Protein 2PML (pdb70)

Sequence (340 aa):
GPLGSMKDILSNYSNLIYYLNKYVKEKDKYINDYRIIRTLNQGKFNKIILCEKDNKFYALKKYEKSLLEKKRDFTKSNNDKISIKSKYDDFKNELQIITDIKNEYCLTCEGIITNYDEVYIIYEYMENDSILKFDEYFFVLDKNYTCFIPIQVIKCIIKSVLNSFSYIHNEKNICHRDVKPSNILMDKNGRVKLSDFGESEYMVDKKIKGSRGTYEFMPPEFFSNESSYNGAKVDIWSLGICLYVMFYNVVPFSLKISLVELFNNIRTKNIEYPLDRNHFLYPLTNFLSNEDIDFLKLFLRKNPAERITSEDALKHEWLADTNIEDLREFSKELYKKRKKL

B-factor: mean 43.54, std 9.26, range [8.72, 84.57]

Radius of gyration: 20.56 Å; Cα contacts (8 Å, |Δi|>4): 599; chains: 1; bounding box: 55×60×51 Å

Secondary structure (DSSP, 8-state):
-----HHHHHTT-TTEEE--EEESSS-EEETTEEEEEEEE--SS--EEEEEETTEEEEEEEEEHHHHSS-EEE---SSSS--EEEHHHHHHHHHHHHTT---TTB---SEEEESSSEEEEEEE--TT-BSSEESSSEESS-SSS--PPPHHHHHHHHHHHHHHHIIIIIIS-EE-----GGGEEE-TTS-EEE---TT-EE-BTTEE-SS-S-GGG--GGGGSS---EEHHHHHHHHHHHHHHHHHHSS-SS--SS-SHHHHHHHTS-PPP---SSSSSTTTT-----HHHHHHHHHH--SSGGGSPPHHHHHTSGGGTT--HHHHHHHHHHHHHHTT--

Foldseek 3Di:
DQDDAPCVLCVPQPFAAEWDWDDDPPFTDTPQWTFDDWDDDDPFWTWTWTDHPHFIKIKIKGFAVGFQPAWDWDDCVPVPTDIGTLVSLVSQVSSVLSPDDDLAAFHFPHWYDPSGIIITITGDQLLQFCWDDDQFTARADPQDHDFDDLLQVLLQLLSVLVVLCCCVPVNQKQQQADARNQWGHHLQQRTHGDDSSFMDRADVQKDQADTYDLLQAALVNVDPPRIDRRQLRNLSSVLQNLVCSQARGGWQAHVDDVVSSNVDRNDHDTDDDFRYDVPCVVNCHGDDPVSVVLSVLSRDSDSVSRDGSVCSSVPPSSPPRDSVSSSVVSNVSSVVPVVD

Nearest PDB structures (foldseek):
  2pml-assembly1_X  TM=1.003E+00  e=1.044E-67  Plasmodium falciparum
  1ym7-assembly4_D  TM=8.020E-01  e=2.651E-13  Bos taurus
  3dls-assembly8_D  TM=7.577E-01  e=2.335E-14  Homo sapiens
  3krw-assembly1_A  TM=7.885E-01  e=2.651E-13  Homo sapiens
  5uvc-assembly1_A  TM=7.349E-01  e=9.285E-14  Homo sapiens

Structure (mmCIF, N/CA/C/O backbone):
data_2PML
#
_entry.id   2PML
#
_cell.length_a   72.554
_cell.length_b   81.795
_cell.length_c   138.273
_cell.angle_alpha   90.00
_cell.angle_beta   90.00
_cell.angle_gamma   90.00
#
_symmetry.space_group_name_H-M   'C 2 2 21'
#
loop_
_entity.id
_entity.type
_entity.pdbx_description
1 polymer 'Ser/Thr protein kinase'
2 non-polymer 'MANGANESE (II) ION'
3 non-polymer 'PHOSPHOAMINOPHOSPHONIC ACID-ADENYLATE ESTER'
4 water water
#
loop_
_atom_site.group_PDB
_atom_site.id
_atom_site.type_symbol
_atom_site.label_atom_id
_atom_site.label_alt_id
_atom_site.label_comp_id
_atom_site.label_asym_id
_atom_site.label_entity_id
_atom_site.label_seq_id
_atom_site.pdbx_PDB_ins_code
_atom_site.Cartn_x
_atom_site.Cartn_y
_atom_site.Cartn_z
_atom_site.occupancy
_atom_site.B_iso_or_equiv
_atom_site.auth_seq_id
_atom_site.auth_comp_id
_atom_site.auth_asym_id
_atom_site.auth_atom_id
_atom_site.pdbx_PDB_model_num
ATOM 1 N N . GLY A 1 1 ? 7.571 23.657 -6.486 1.00 66.96 -4 GLY X N 1
ATOM 2 C CA . GLY A 1 1 ? 7.807 24.008 -7.920 1.00 67.04 -4 GLY X CA 1
ATOM 3 C C . GLY A 1 1 ? 8.291 22.802 -8.702 1.00 66.93 -4 GLY X C 1
ATOM 4 O O . GLY A 1 1 ? 7.506 22.181 -9.432 1.00 67.27 -4 GLY X O 1
ATOM 5 N N . PRO A 1 2 ? 9.597 22.480 -8.583 1.00 66.64 -3 PRO X N 1
ATOM 6 C CA . PRO A 1 2 ? 10.136 21.190 -9.023 1.00 66.10 -3 PRO X CA 1
ATOM 7 C C . PRO A 1 2 ? 10.038 20.118 -7.913 1.00 65.36 -3 PRO X C 1
ATOM 8 O O . PRO A 1 2 ? 10.928 20.013 -7.055 1.00 65.38 -3 PRO X O 1
ATOM 12 N N . LEU A 1 3 ? 8.959 19.335 -7.946 1.00 64.27 -2 LEU X N 1
ATOM 13 C CA . LEU A 1 3 ? 8.677 18.291 -6.940 1.00 62.90 -2 LEU X CA 1
ATOM 14 C C . LEU A 1 3 ? 9.704 17.151 -6.879 1.00 61.98 -2 LEU X C 1
ATOM 15 O O . LEU A 1 3 ? 10.524 16.997 -7.785 1.00 61.83 -2 LEU X O 1
ATOM 20 N N . GLY A 1 4 ? 9.644 16.356 -5.806 1.00 61.10 -1 GLY X N 1
ATOM 21 C CA . GLY A 1 4 ? 10.627 15.294 -5.535 1.00 59.73 -1 GLY X CA 1
ATOM 22 C C . GLY A 1 4 ? 10.364 13.977 -6.241 1.00 58.81 -1 GLY X C 1
ATOM 23 O O . GLY A 1 4 ? 9.879 13.959 -7.365 1.00 58.92 -1 GLY X O 1
ATOM 24 N N . SER A 1 5 ? 10.689 12.864 -5.590 1.00 57.93 0 SER X N 1
ATOM 25 C CA . SER A 1 5 ? 10.423 11.557 -6.183 1.00 57.40 0 SER X CA 1
ATOM 26 C C . SER A 1 5 ? 8.968 11.157 -5.968 1.00 56.77 0 SER X C 1
ATOM 27 O O . SER A 1 5 ? 8.243 11.791 -5.187 1.00 56.67 0 SER X O 1
ATOM 30 N N . MET A 1 6 ? 8.547 10.101 -6.661 1.00 56.19 1 MET X N 1
ATOM 31 C CA . MET A 1 6 ? 7.177 9.606 -6.553 1.00 55.59 1 MET X CA 1
ATOM 32 C C . MET A 1 6 ? 6.831 9.280 -5.102 1.00 55.46 1 MET X C 1
ATOM 33 O O . MET A 1 6 ? 5.797 9.727 -4.591 1.00 55.12 1 MET X O 1
ATOM 38 N N . LYS A 1 7 ? 7.712 8.515 -4.450 1.00 55.54 2 LYS X N 1
ATOM 39 C CA . LYS A 1 7 ? 7.602 8.203 -3.014 1.00 55.66 2 LYS X CA 1
ATOM 40 C C . LYS A 1 7 ? 7.313 9.453 -2.182 1.00 55.66 2 LYS X C 1
ATOM 41 O O . LYS A 1 7 ? 6.351 9.474 -1.399 1.00 55.51 2 LYS X O 1
ATOM 47 N N . ASP A 1 8 ? 8.135 10.485 -2.358 1.00 55.65 3 ASP X N 1
ATOM 48 C CA . ASP A 1 8 ? 7.934 11.739 -1.635 1.00 56.25 3 ASP X CA 1
ATOM 49 C C . ASP A 1 8 ? 6.513 12.260 -1.874 1.00 55.96 3 ASP X C 1
ATOM 50 O O . ASP A 1 8 ? 5.737 12.378 -0.923 1.00 55.94 3 ASP X O 1
ATOM 55 N N . ILE A 1 9 ? 6.169 12.519 -3.145 1.00 55.50 4 ILE X N 1
ATOM 56 C CA . ILE A 1 9 ? 4.825 12.995 -3.538 1.00 54.76 4 ILE X CA 1
ATOM 57 C C . ILE A 1 9 ? 3.688 12.212 -2.868 1.00 53.93 4 ILE X C 1
ATOM 58 O O . ILE A 1 9 ? 2.710 12.792 -2.382 1.00 53.77 4 ILE X O 1
ATOM 63 N N . LEU A 1 10 ? 3.826 10.893 -2.859 1.00 52.97 5 LEU X N 1
ATOM 64 C CA . LEU A 1 10 ? 2.774 10.026 -2.358 1.00 52.29 5 LEU X CA 1
ATOM 65 C C . LEU A 1 10 ? 2.851 9.767 -0.857 1.00 51.74 5 LEU X C 1
ATOM 66 O O . LEU A 1 10 ? 1.877 9.292 -0.273 1.00 51.48 5 LEU X O 1
ATOM 71 N N . SER A 1 11 ? 3.987 10.100 -0.236 1.00 51.14 6 SER X N 1
ATOM 72 C CA . SER A 1 11 ? 4.196 9.816 1.199 1.00 50.74 6 SER X CA 1
ATOM 73 C C . SER A 1 11 ? 3.019 10.165 2.116 1.00 49.71 6 SER X C 1
ATOM 74 O O . SER A 1 11 ? 2.753 9.429 3.076 1.00 50.21 6 SER X O 1
ATOM 77 N N . ASN A 1 12 ? 2.312 11.256 1.816 1.00 47.87 7 ASN X N 1
ATOM 78 C CA . ASN A 1 12 ? 1.088 11.585 2.555 1.00 46.41 7 ASN X CA 1
ATOM 79 C C . ASN A 1 12 ? -0.242 11.263 1.852 1.00 44.80 7 ASN X C 1
ATOM 80 O O . ASN A 1 12 ? -1.273 11.895 2.127 1.00 44.55 7 ASN X O 1
ATOM 85 N N . TYR A 1 13 ? -0.218 10.271 0.962 1.00 42.40 8 TYR X N 1
ATOM 86 C CA . TYR A 1 13 ? -1.461 9.713 0.444 1.00 40.54 8 TYR X CA 1
ATOM 87 C C . TYR A 1 13 ? -1.863 8.520 1.316 1.00 39.72 8 TYR X C 1
ATOM 88 O O . TYR A 1 13 ? -1.066 7.632 1.572 1.00 39.89 8 TYR X O 1
ATOM 97 N N . SER A 1 14 ? -3.098 8.501 1.774 1.00 38.49 9 SER X N 1
ATOM 98 C CA . SER A 1 14 ? -3.498 7.503 2.730 1.00 38.19 9 SER X CA 1
ATOM 99 C C . SER A 1 14 ? -4.197 6.268 2.106 1.00 37.77 9 SER X C 1
ATOM 100 O O . SER A 1 14 ? -4.819 5.463 2.812 1.00 37.80 9 SER X O 1
ATOM 103 N N . ASN A 1 15 ? -4.126 6.132 0.785 1.00 37.03 10 ASN X N 1
ATOM 104 C CA . ASN A 1 15 ? -4.567 4.898 0.155 1.00 35.87 10 ASN X CA 1
ATOM 105 C C . ASN A 1 15 ? -3.637 4.443 -0.960 1.00 35.09 10 ASN X C 1
ATOM 106 O O . ASN A 1 15 ? -4.068 4.155 -2.073 1.00 34.62 10 ASN X O 1
ATOM 111 N N . LEU A 1 16 ? -2.356 4.376 -0.624 1.00 34.46 11 LEU X N 1
ATOM 112 C CA . LEU A 1 16 ? -1.324 3.918 -1.526 1.00 34.06 11 LEU X CA 1
ATOM 113 C C . LEU A 1 16 ? -1.162 2.422 -1.328 1.00 33.85 11 LEU X C 1
ATOM 114 O O . LEU A 1 16 ? -0.806 1.970 -0.240 1.00 34.14 11 LEU X O 1
ATOM 119 N N . ILE A 1 17 ? -1.410 1.659 -2.384 1.00 33.17 12 ILE X N 1
ATOM 120 C CA . ILE A 1 17 ? -1.411 0.205 -2.300 1.00 32.40 12 ILE X CA 1
ATOM 121 C C . ILE A 1 17 ? -0.173 -0.397 -2.995 1.00 32.31 12 ILE X C 1
ATOM 122 O O . ILE A 1 17 ? 0.245 0.077 -4.059 1.00 32.01 12 ILE X O 1
ATOM 127 N N A TYR A 1 18 ? 0.394 -1.439 -2.392 0.60 31.94 13 TYR X N 1
ATOM 128 N N B TYR A 1 18 ? 0.415 -1.423 -2.383 0.40 32.19 13 TYR X N 1
ATOM 129 C CA A TYR A 1 18 ? 1.494 -2.183 -3.007 0.60 31.88 13 TYR X CA 1
ATOM 130 C CA B TYR A 1 18 ? 1.536 -2.143 -2.991 0.40 32.27 13 TYR X CA 1
ATOM 131 C C A TYR A 1 18 ? 1.004 -2.993 -4.206 0.60 31.78 13 TYR X C 1
ATOM 132 C C B TYR A 1 18 ? 1.044 -2.996 -4.178 0.40 32.03 13 TYR X C 1
ATOM 133 O O A TYR A 1 18 ? 0.015 -3.727 -4.114 0.60 31.45 13 TYR X O 1
ATOM 134 O O B TYR A 1 18 ? 0.085 -3.762 -4.046 0.40 31.81 13 TYR X O 1
ATOM 151 N N . LEU A 1 19 ? 1.707 -2.847 -5.328 1.00 31.80 14 LEU X N 1
ATOM 152 C CA . LEU A 1 19 ? 1.361 -3.562 -6.563 1.00 31.54 14 LEU X CA 1
ATOM 153 C C . LEU A 1 19 ? 1.468 -5.087 -6.452 1.00 31.53 14 LEU X C 1
ATOM 154 O O . LEU A 1 19 ? 2.475 -5.623 -5.999 1.00 31.43 14 LEU X O 1
ATOM 159 N N . ASN A 1 20 ? 0.405 -5.763 -6.877 1.00 31.60 15 ASN X N 1
ATOM 160 C CA . ASN A 1 20 ? 0.311 -7.210 -6.830 1.00 31.93 15 ASN X CA 1
ATOM 161 C C . ASN A 1 20 ? -0.465 -7.718 -8.050 1.00 32.31 15 ASN X C 1
ATOM 162 O O . ASN A 1 20 ? -1.697 -7.735 -8.073 1.00 32.25 15 ASN X O 1
ATOM 167 N N . LYS A 1 21 ? 0.277 -8.089 -9.083 1.00 32.84 16 LYS X N 1
ATOM 168 C CA . LYS A 1 21 ? -0.304 -8.661 -10.289 1.00 33.44 16 LYS X CA 1
ATOM 169 C C . LYS A 1 21 ? -0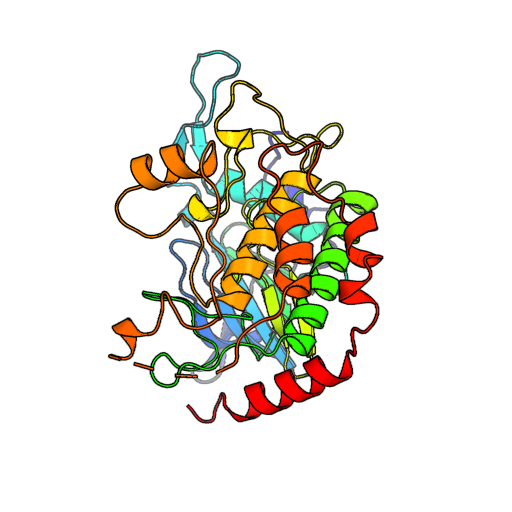.179 -10.175 -10.220 1.00 33.78 16 LYS X C 1
ATOM 170 O O . LYS A 1 21 ? 0.770 -10.695 -9.632 1.00 33.94 16 LYS X O 1
ATOM 176 N N . TYR A 1 22 ? -1.160 -10.870 -10.791 1.00 34.15 17 TYR X N 1
ATOM 177 C CA . TYR A 1 22 ? -1.237 -12.323 -10.734 1.00 34.57 17 TYR X CA 1
ATOM 178 C C . TYR A 1 22 ? -2.367 -12.840 -11.616 1.00 35.14 17 TYR X C 1
ATOM 179 O O . TYR A 1 22 ? -3.309 -12.103 -11.929 1.00 35.01 17 TYR X O 1
ATOM 188 N N . VAL A 1 23 ? -2.270 -14.113 -11.993 1.00 35.97 18 VAL X N 1
ATOM 189 C CA . VAL A 1 23 ? -3.327 -14.794 -12.736 1.00 37.05 18 VAL X CA 1
ATOM 190 C C . VAL A 1 23 ? -4.050 -15.833 -11.884 1.00 37.81 18 VAL X C 1
ATOM 191 O O . VAL A 1 23 ? -3.425 -16.557 -11.103 1.00 37.87 18 VAL X O 1
ATOM 195 N N . LYS A 1 24 ? -5.370 -15.889 -12.038 1.00 38.81 19 LYS X N 1
ATOM 196 C CA . LYS A 1 24 ? -6.185 -16.942 -11.441 1.00 39.89 19 LYS X CA 1
ATOM 197 C C . LYS A 1 24 ? -7.084 -17.540 -12.513 1.00 40.29 19 LYS X C 1
ATOM 198 O O . LYS A 1 24 ? -8.183 -17.036 -12.764 1.00 40.47 19 LYS X O 1
ATOM 204 N N . GLU A 1 25 ? -6.591 -18.603 -13.149 1.00 40.84 20 GLU X N 1
ATOM 205 C CA . GLU A 1 25 ? -7.290 -19.303 -14.232 1.00 41.45 20 GLU X CA 1
ATOM 206 C C . GLU A 1 25 ? -7.432 -18.437 -15.485 1.00 41.77 20 GLU X C 1
ATOM 207 O O . GLU A 1 25 ? -8.540 -18.178 -15.956 1.00 42.01 20 GLU X O 1
ATOM 213 N N . LYS A 1 26 ? -6.290 -17.993 -16.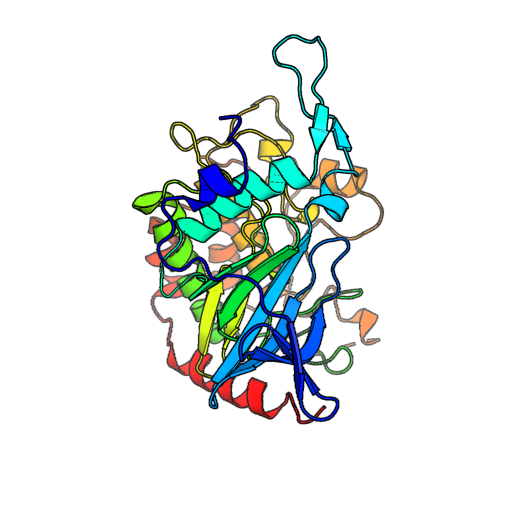006 1.00 42.12 21 LYS X N 1
ATOM 214 C CA . LYS A 1 26 ? -6.203 -17.123 -17.195 1.00 42.48 21 LYS X CA 1
ATOM 215 C C . LYS A 1 26 ? -7.154 -15.904 -17.266 1.00 42.59 21 LYS X C 1
ATOM 216 O O . LYS A 1 26 ? -7.627 -15.527 -18.345 1.00 42.96 21 LYS X O 1
ATOM 222 N N . ASP A 1 27 ? -7.436 -15.306 -16.110 1.00 42.38 22 ASP X N 1
ATOM 223 C CA . ASP A 1 27 ? -7.907 -13.921 -16.048 1.00 42.08 22 ASP X CA 1
ATOM 224 C C . ASP A 1 27 ? -6.788 -13.190 -15.327 1.00 41.66 22 ASP X C 1
ATOM 225 O O . ASP A 1 27 ? -6.329 -13.650 -14.281 1.00 41.68 22 ASP X O 1
ATOM 230 N N . LYS A 1 28 ? -6.315 -12.088 -15.901 1.00 41.09 23 LYS X N 1
ATOM 231 C CA . LYS A 1 28 ? -5.233 -11.318 -15.298 1.00 40.60 23 LYS X CA 1
ATOM 232 C C . LYS A 1 28 ? -5.791 -10.335 -14.274 1.00 40.16 23 LYS X C 1
ATOM 233 O O . LYS A 1 28 ? -6.796 -9.670 -14.534 1.00 40.35 23 LYS X O 1
ATOM 239 N N . TYR A 1 29 ? -5.139 -10.239 -13.119 1.00 39.41 24 TYR X N 1
ATOM 240 C CA . TYR A 1 29 ? -5.620 -9.366 -12.042 1.00 38.74 24 TYR X CA 1
ATOM 241 C C . TYR A 1 29 ? -4.608 -8.300 -11.657 1.00 38.33 24 TYR X C 1
ATOM 242 O O . TYR A 1 29 ? -3.394 -8.540 -11.658 1.00 38.41 24 TYR X O 1
ATOM 251 N N . ILE A 1 30 ? -5.117 -7.127 -11.311 1.00 37.81 25 ILE X N 1
ATOM 252 C CA . ILE A 1 30 ? -4.331 -6.140 -10.575 1.00 37.48 25 ILE X CA 1
ATOM 253 C C . ILE A 1 30 ? -4.949 -5.949 -9.177 1.00 37.10 25 ILE X C 1
ATOM 254 O O . ILE A 1 30 ? -5.923 -5.205 -9.017 1.00 37.04 25 ILE X O 1
ATOM 259 N N . ASN A 1 31 ? -4.397 -6.639 -8.180 1.00 36.44 26 ASN X N 1
ATOM 260 C CA . ASN A 1 31 ? -4.773 -6.411 -6.775 1.00 36.21 26 ASN X CA 1
ATOM 261 C C . ASN A 1 31 ? -6.260 -6.622 -6.464 1.00 35.97 26 ASN X C 1
ATOM 262 O O . ASN A 1 31 ? -6.884 -5.783 -5.809 1.00 35.94 26 ASN X O 1
ATOM 267 N N . ASP A 1 32 ? -6.823 -7.735 -6.923 1.00 35.78 27 ASP X N 1
ATOM 268 C CA . ASP A 1 32 ? -8.277 -7.964 -6.827 1.00 35.80 27 ASP X CA 1
ATOM 269 C C . ASP A 1 32 ? -9.062 -7.350 -8.007 1.00 35.80 27 ASP X C 1
ATOM 270 O O . ASP A 1 32 ? -10.166 -7.802 -8.324 1.00 35.57 27 ASP X O 1
ATOM 275 N N . TYR A 1 33 ? -8.498 -6.332 -8.655 1.00 35.76 28 TYR X N 1
ATOM 276 C CA . TYR A 1 33 ? -9.119 -5.775 -9.848 1.00 36.11 28 TYR X CA 1
ATOM 277 C C . TYR A 1 33 ? -8.898 -6.695 -11.050 1.00 36.93 28 TYR X C 1
ATOM 278 O O . TYR A 1 33 ? -7.787 -6.814 -11.566 1.00 37.33 28 TYR X O 1
ATOM 287 N N . ARG A 1 34 ? -9.967 -7.366 -11.464 1.00 37.43 29 ARG X N 1
ATOM 288 C CA . ARG A 1 34 ? -9.932 -8.274 -12.594 1.00 38.30 29 ARG X CA 1
ATOM 289 C C . ARG A 1 34 ? -9.890 -7.489 -13.896 1.00 38.74 29 ARG X C 1
ATOM 290 O O . ARG A 1 34 ? -10.811 -6.729 -14.192 1.00 38.84 29 ARG X O 1
ATOM 298 N N . ILE A 1 35 ? -8.827 -7.674 -14.671 1.00 39.39 30 ILE X N 1
ATOM 299 C CA . ILE A 1 35 ? -8.680 -6.991 -15.957 1.00 40.31 30 ILE X CA 1
ATOM 300 C C . ILE A 1 35 ? -9.671 -7.548 -16.989 1.00 40.90 30 ILE X C 1
ATOM 301 O O . ILE A 1 35 ? -9.546 -8.698 -17.423 1.00 40.94 30 ILE X O 1
ATOM 306 N N . ILE A 1 36 ? -10.662 -6.738 -17.360 1.00 41.49 31 ILE X N 1
ATOM 307 C CA . ILE A 1 36 ? -11.607 -7.120 -18.415 1.00 42.17 31 ILE X CA 1
ATOM 308 C C . ILE A 1 36 ? -10.984 -6.905 -19.810 1.00 42.71 31 ILE X C 1
ATOM 309 O O . ILE A 1 36 ? -10.689 -7.862 -20.516 1.00 42.43 31 ILE X O 1
ATOM 314 N N . ARG A 1 37 ? -10.779 -5.642 -20.177 1.00 43.63 32 ARG X N 1
ATOM 315 C CA . ARG A 1 37 ? -10.161 -5.240 -21.447 1.00 44.74 32 ARG X CA 1
ATOM 316 C C . ARG A 1 37 ? -9.642 -3.816 -21.244 1.00 45.26 32 ARG X C 1
ATOM 317 O O . ARG A 1 37 ? -9.904 -3.209 -20.198 1.00 45.41 32 ARG X O 1
ATOM 325 N N . THR A 1 38 ? -8.912 -3.276 -22.217 1.00 45.97 33 THR X N 1
ATOM 326 C CA . THR A 1 38 ? -8.454 -1.894 -22.089 1.00 46.90 33 THR X CA 1
ATOM 327 C C . THR A 1 38 ? -9.385 -0.952 -22.857 1.00 47.79 33 THR X C 1
ATOM 328 O O . THR A 1 38 ? -9.779 -1.238 -23.974 1.00 47.50 33 THR X O 1
ATOM 332 N N . LEU A 1 39 ? -9.764 0.154 -22.223 1.00 48.97 34 LEU X N 1
ATOM 333 C CA . LEU A 1 39 ? -10.775 1.051 -22.790 1.00 50.16 34 LEU X CA 1
ATOM 334 C C . LEU A 1 39 ? -10.200 1.987 -23.834 1.00 50.78 34 LEU X C 1
ATOM 335 O O . LEU A 1 39 ? -10.858 2.310 -24.824 1.00 51.04 34 LEU X O 1
ATOM 340 N N . ASN A 1 40 ? -8.975 2.428 -23.589 1.00 51.62 35 ASN X N 1
ATOM 341 C CA . ASN A 1 40 ? -8.347 3.461 -24.376 1.00 52.72 35 ASN X CA 1
ATOM 342 C C . ASN A 1 40 ? -6.841 3.326 -24.272 1.00 53.37 35 ASN X C 1
ATOM 343 O O . ASN A 1 40 ? -6.267 3.500 -23.186 1.00 53.55 35 ASN X O 1
ATOM 348 N N . GLN A 1 41 ? -6.201 2.998 -25.391 1.00 54.06 36 GLN X N 1
ATOM 349 C CA . GLN A 1 41 ? -4.747 2.974 -25.435 1.00 54.82 36 GLN X CA 1
ATOM 350 C C . GLN A 1 41 ? -4.222 4.331 -25.897 1.00 55.38 36 GLN X C 1
ATOM 351 O O . GLN A 1 41 ? -4.152 4.619 -27.101 1.00 55.50 36 GLN X O 1
ATOM 357 N N . GLY A 1 42 ? -3.873 5.166 -24.923 1.00 56.02 37 GLY X N 1
ATOM 358 C CA . GLY A 1 42 ? -3.214 6.436 -25.191 1.00 56.90 37 GLY X CA 1
ATOM 359 C C . GLY A 1 42 ? -1.830 6.216 -25.783 1.00 57.55 37 GLY X C 1
ATOM 360 O O . GLY A 1 42 ? -1.413 5.076 -26.031 1.00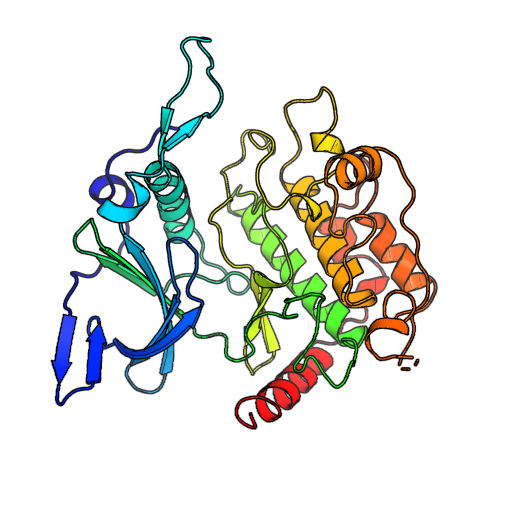 57.30 37 GLY X O 1
ATOM 361 N N . LYS A 1 43 ? -1.116 7.312 -26.018 1.00 58.30 38 LYS X N 1
ATOM 362 C CA . LYS A 1 43 ? 0.256 7.231 -26.520 1.00 59.05 38 LYS X CA 1
ATOM 363 C C . LYS A 1 43 ? 1.201 6.784 -25.404 1.00 59.02 38 LYS X C 1
ATOM 364 O O . LYS A 1 43 ? 2.229 6.150 -25.670 1.00 59.14 38 LYS X O 1
ATOM 370 N N . PHE A 1 44 ? 0.827 7.108 -24.163 1.00 58.86 39 PHE X N 1
ATOM 371 C CA . PHE A 1 44 ? 1.638 6.794 -22.984 1.00 58.67 39 PHE X CA 1
ATOM 372 C C . PHE A 1 44 ? 0.864 6.047 -21.896 1.00 58.36 39 PHE X C 1
ATOM 373 O O . PHE A 1 44 ? 1.178 4.890 -21.597 1.00 58.40 39 PHE X O 1
ATOM 381 N N . ASN A 1 45 ? -0.140 6.701 -21.313 1.00 57.77 40 ASN X N 1
ATOM 382 C CA . ASN A 1 45 ? -0.801 6.157 -20.127 1.00 57.43 40 ASN X CA 1
ATOM 383 C C . ASN A 1 45 ? -1.619 4.884 -20.361 1.00 56.77 40 ASN X C 1
ATOM 384 O O . ASN A 1 45 ? -1.101 3.791 -20.111 1.00 57.10 40 ASN X O 1
ATOM 389 N N . LYS A 1 46 ? -2.859 5.003 -20.839 1.00 55.72 41 LYS X N 1
ATOM 390 C CA . LYS A 1 46 ? -3.768 3.847 -21.033 1.00 54.42 41 LYS X CA 1
ATOM 391 C C . LYS A 1 46 ? -4.698 3.593 -19.845 1.00 53.40 41 LYS X C 1
ATOM 392 O O . LYS A 1 46 ? -4.266 3.597 -18.698 1.00 53.50 41 LYS X O 1
ATOM 398 N N . ILE A 1 47 ? -5.976 3.373 -20.147 1.00 52.02 42 ILE X N 1
ATOM 399 C CA . ILE A 1 47 ? -6.994 3.085 -19.144 1.00 50.37 42 ILE X CA 1
ATOM 400 C C . ILE A 1 47 ? -7.471 1.644 -19.267 1.00 49.63 42 ILE X C 1
ATOM 401 O O . ILE A 1 47 ? -7.680 1.148 -20.377 1.00 49.69 42 ILE X O 1
ATOM 406 N N . ILE A 1 48 ? -7.652 0.983 -18.125 1.00 48.31 43 ILE X N 1
ATOM 407 C CA . ILE A 1 48 ? -8.038 -0.418 -18.091 1.00 47.35 43 ILE X CA 1
ATOM 408 C C . ILE A 1 48 ? -9.415 -0.598 -17.453 1.00 46.82 43 ILE X C 1
ATOM 409 O O . ILE A 1 48 ? -9.691 -0.014 -16.411 1.00 46.64 43 ILE X O 1
ATOM 414 N N . LEU A 1 49 ? -10.273 -1.402 -18.085 1.00 46.28 44 LEU X N 1
ATOM 415 C CA . LEU A 1 49 ? -11.570 -1.753 -17.500 1.00 45.71 44 LEU X CA 1
ATOM 416 C C . LEU A 1 49 ? -11.408 -2.974 -16.615 1.00 45.43 44 LEU X C 1
ATOM 417 O O . LEU A 1 49 ? -10.941 -4.021 -17.073 1.00 45.42 44 LEU X O 1
ATOM 422 N N . CYS A 1 50 ? -11.806 -2.834 -15.352 1.00 44.99 45 CYS X N 1
ATOM 423 C CA . CYS A 1 50 ? -11.682 -3.912 -14.381 1.00 44.53 45 CYS X CA 1
ATOM 424 C C . CYS A 1 50 ? -12.963 -4.115 -13.586 1.00 44.77 45 CYS X C 1
ATOM 425 O O . CYS A 1 50 ? -13.894 -3.309 -13.671 1.00 44.93 45 CYS X O 1
ATOM 428 N N . GLU A 1 51 ? -12.984 -5.193 -12.810 1.00 44.93 46 GLU X N 1
ATOM 429 C CA . GLU A 1 51 ? -14.071 -5.504 -11.891 1.00 45.35 46 GLU X CA 1
ATOM 430 C C . GLU A 1 51 ? -13.501 -5.977 -10.555 1.00 45.25 46 GLU X C 1
ATOM 431 O O . GLU A 1 51 ? -12.537 -6.743 -10.514 1.00 44.89 46 GLU X O 1
ATOM 437 N N . LYS A 1 52 ? -14.115 -5.513 -9.473 1.00 45.42 47 LYS X N 1
ATOM 438 C CA . LYS A 1 52 ? -13.817 -5.964 -8.122 1.00 45.65 47 LYS X CA 1
ATOM 439 C C . LYS A 1 52 ? -15.140 -5.995 -7.375 1.00 45.81 47 LYS X C 1
ATOM 440 O O . LYS A 1 52 ? -15.921 -5.047 -7.455 1.00 45.70 47 LYS X O 1
ATOM 446 N N . ASP A 1 53 ? -15.382 -7.092 -6.659 1.00 46.30 48 ASP X N 1
ATOM 447 C CA . ASP A 1 53 ? -16.665 -7.361 -6.016 1.00 46.51 48 ASP X CA 1
ATOM 448 C C . ASP A 1 53 ? -17.761 -7.480 -7.078 1.00 46.59 48 ASP X C 1
ATOM 449 O O . ASP A 1 53 ? -17.816 -8.501 -7.772 1.00 47.02 48 ASP X O 1
ATOM 454 N N . ASN A 1 54 ? -18.612 -6.465 -7.227 1.00 46.31 49 ASN X N 1
ATOM 455 C CA . ASN A 1 54 ? -19.560 -6.432 -8.351 1.00 46.11 49 ASN X CA 1
ATOM 456 C C . ASN A 1 54 ? -19.573 -5.082 -9.070 1.00 45.95 49 ASN X C 1
ATOM 457 O O . ASN A 1 54 ? -20.372 -4.848 -9.990 1.00 46.07 49 ASN X O 1
ATOM 462 N N . LYS A 1 55 ? -18.659 -4.215 -8.643 1.00 45.38 50 LYS X N 1
ATOM 463 C CA . LYS A 1 55 ? -18.539 -2.857 -9.143 1.00 44.99 50 LYS X CA 1
ATOM 464 C C . LYS A 1 55 ? -17.620 -2.810 -10.367 1.00 44.37 50 LYS X C 1
ATOM 465 O O . LYS A 1 55 ? -16.881 -3.768 -10.641 1.00 44.04 50 LYS X O 1
ATOM 471 N N . PHE A 1 56 ? -17.663 -1.695 -11.096 1.00 43.66 51 PHE X N 1
ATOM 472 C CA . PHE A 1 56 ? -16.828 -1.525 -12.288 1.00 42.81 51 PHE X CA 1
ATOM 473 C C . PHE A 1 56 ? -15.868 -0.373 -12.141 1.00 42.14 51 PHE X C 1
ATOM 474 O O . PHE A 1 56 ? -16.215 0.674 -11.592 1.00 42.30 51 PHE X O 1
ATOM 482 N N . TYR A 1 57 ? -14.654 -0.564 -12.643 1.00 41.30 52 TYR X N 1
ATOM 483 C CA . TYR A 1 57 ? -13.581 0.404 -12.431 1.00 40.28 52 TYR X CA 1
ATOM 484 C C . TYR A 1 57 ? -12.763 0.658 -13.680 1.00 39.82 52 TYR X C 1
ATOM 485 O O . TYR A 1 57 ? -12.611 -0.219 -14.527 1.00 40.41 52 TYR X O 1
ATOM 494 N N . ALA A 1 58 ? -12.229 1.863 -13.787 1.00 39.39 53 ALA X N 1
ATOM 495 C CA . ALA A 1 58 ? -11.310 2.198 -14.867 1.00 38.95 53 ALA X CA 1
ATOM 496 C C . ALA A 1 58 ? -9.995 2.598 -14.230 1.00 38.57 53 ALA X C 1
ATOM 497 O O . ALA A 1 58 ? -9.908 3.643 -13.576 1.00 38.82 53 ALA X O 1
ATOM 499 N N . LEU A 1 59 ? -8.990 1.744 -14.388 1.00 37.76 54 LEU X N 1
ATOM 500 C CA . LEU A 1 59 ? -7.669 1.999 -13.832 1.00 37.08 54 LEU X CA 1
ATOM 501 C C . LEU A 1 59 ? -6.770 2.612 -14.898 1.00 36.96 54 LEU X C 1
ATOM 502 O O . LEU A 1 59 ? -6.652 2.082 -15.998 1.00 37.22 54 LEU X O 1
ATOM 507 N N . LYS A 1 60 ? -6.147 3.735 -14.576 1.00 36.42 55 LYS X N 1
ATOM 508 C CA . LYS A 1 60 ? -5.254 4.388 -15.509 1.00 36.20 55 LYS X CA 1
ATOM 509 C C . LYS A 1 60 ? -3.827 4.014 -15.154 1.00 36.02 55 LYS X C 1
ATOM 510 O O . LYS A 1 60 ? -3.364 4.325 -14.052 1.00 36.14 55 LYS X O 1
ATOM 516 N N . LYS A 1 61 ? -3.150 3.327 -16.074 1.00 35.57 56 LYS X N 1
ATOM 517 C CA . LYS A 1 61 ? -1.771 2.896 -15.873 1.00 35.23 56 LYS X CA 1
ATOM 518 C C . LYS A 1 61 ? -0.771 3.878 -16.471 1.00 35.53 56 LYS X C 1
ATOM 519 O O . LYS A 1 61 ? -0.809 4.173 -17.664 1.00 35.51 56 LYS X O 1
ATOM 525 N N . TYR A 1 62 ? 0.127 4.386 -15.643 1.00 35.51 57 TYR X N 1
ATOM 526 C CA . TYR A 1 62 ? 1.251 5.143 -16.152 1.00 35.69 57 TYR X CA 1
ATOM 527 C C . TYR A 1 62 ? 2.484 4.287 -15.891 1.00 36.28 57 TYR X C 1
ATOM 528 O O . TYR A 1 62 ? 2.409 3.331 -15.110 1.00 36.14 57 TYR X O 1
ATOM 537 N N . GLU A 1 63 ? 3.601 4.589 -16.559 1.00 36.76 58 GLU X N 1
ATOM 538 C CA . GLU A 1 63 ? 4.887 4.005 -16.160 1.00 37.47 58 GLU X CA 1
ATOM 539 C C . GLU A 1 63 ? 6.081 4.937 -16.265 1.00 37.74 58 GLU X C 1
ATOM 540 O O . GLU A 1 63 ? 6.364 5.495 -17.322 1.00 38.18 58 GLU X O 1
ATOM 546 N N . LYS A 1 64 ? 6.763 5.084 -15.133 1.00 38.21 59 LYS X N 1
ATOM 547 C CA . LYS A 1 64 ? 7.993 5.859 -14.989 1.00 38.80 59 LYS X CA 1
ATOM 548 C C . LYS A 1 64 ? 8.993 5.599 -16.113 1.00 39.24 59 LYS X C 1
ATOM 549 O O . LYS A 1 64 ? 9.302 6.496 -16.893 1.00 39.04 59 LYS X O 1
ATOM 555 N N . SER A 1 65 ? 9.473 4.359 -16.195 1.00 40.05 60 SER X N 1
ATOM 556 C CA . SER A 1 65 ? 10.513 3.977 -17.145 1.00 41.07 60 SER X CA 1
ATOM 557 C C . SER A 1 65 ? 10.127 4.315 -18.583 1.00 41.98 60 SER X C 1
ATOM 558 O O . SER A 1 65 ? 10.992 4.467 -19.449 1.00 42.09 60 SER X O 1
ATOM 561 N N . LEU A 1 66 ? 8.826 4.440 -18.820 1.00 42.98 61 LEU X N 1
ATOM 562 C CA . LEU A 1 66 ? 8.317 4.709 -20.148 1.00 44.13 61 LEU X CA 1
ATOM 563 C C . LEU A 1 66 ? 8.289 6.206 -20.444 1.00 44.69 61 LEU X C 1
ATOM 564 O O . LEU A 1 66 ? 8.746 6.631 -21.506 1.00 44.93 61 LEU X O 1
ATOM 569 N N . LEU A 1 67 ? 7.764 7.006 -19.518 1.00 45.52 62 LEU X N 1
ATOM 570 C CA . LEU A 1 67 ? 7.682 8.450 -19.758 1.00 46.14 62 LEU X CA 1
ATOM 571 C C . LEU A 1 67 ? 8.893 9.282 -19.321 1.00 46.70 62 LEU X C 1
ATOM 572 O O . LEU A 1 67 ? 8.954 10.472 -19.634 1.00 46.54 62 LEU X O 1
ATOM 577 N N . GLU A 1 68 ? 9.866 8.668 -18.644 1.00 47.49 63 GLU X N 1
ATOM 578 C CA . GLU A 1 68 ? 11.077 9.406 -18.259 1.00 48.37 63 GLU X CA 1
ATOM 579 C C . GLU A 1 68 ? 12.040 9.603 -19.432 1.00 49.25 63 GLU X C 1
ATOM 580 O O . GLU A 1 68 ? 12.857 10.530 -19.427 1.00 49.31 63 GLU X O 1
ATOM 586 N N . LYS A 1 69 ? 11.943 8.716 -20.419 1.00 50.42 64 LYS X N 1
ATOM 587 C CA . LYS A 1 69 ? 12.410 9.005 -21.772 1.00 51.49 64 LYS X CA 1
ATOM 588 C C . LYS A 1 69 ? 11.197 9.596 -22.483 1.00 52.16 64 LYS X C 1
ATOM 589 O O . LYS A 1 69 ? 10.062 9.283 -22.129 1.00 52.20 64 LYS X O 1
ATOM 595 N N . LYS A 1 70 ? 11.437 10.445 -23.477 1.00 53.20 65 LYS X N 1
ATOM 596 C CA . LYS A 1 70 ? 10.432 11.408 -23.978 1.00 53.99 65 LYS X CA 1
ATOM 597 C C . LYS A 1 70 ? 10.614 12.714 -23.216 1.00 54.57 65 LYS X C 1
ATOM 598 O O . LYS A 1 70 ? 9.813 13.077 -22.358 1.00 54.51 65 LYS X O 1
ATOM 604 N N . ARG A 1 71 ? 11.712 13.389 -23.536 1.00 55.67 66 ARG X N 1
ATOM 605 C CA . ARG A 1 71 ? 12.066 14.672 -22.956 1.00 56.61 66 ARG X CA 1
ATOM 606 C C . ARG A 1 71 ? 11.797 15.742 -23.999 1.00 57.37 66 ARG X C 1
ATOM 607 O O . ARG A 1 71 ? 11.908 15.489 -25.200 1.00 57.34 66 ARG X O 1
ATOM 615 N N . ASP A 1 72 ? 11.440 16.933 -23.536 1.00 58.52 67 ASP X N 1
ATOM 616 C CA . ASP A 1 72 ? 11.112 18.034 -24.429 1.00 59.63 67 ASP X CA 1
ATOM 617 C C . ASP A 1 72 ? 11.865 19.305 -24.048 1.00 60.42 67 ASP X C 1
ATOM 618 O O . ASP A 1 72 ? 12.815 19.264 -23.257 1.00 60.50 67 ASP X O 1
ATOM 623 N N . PHE A 1 73 ? 11.438 20.424 -24.628 1.00 61.34 68 PHE X N 1
ATOM 624 C CA . PHE A 1 73 ? 12.020 21.727 -24.348 1.00 62.20 68 PHE X CA 1
ATOM 625 C C . PHE A 1 73 ? 10.984 22.682 -23.737 1.00 62.78 68 PHE X C 1
ATOM 626 O O . PHE A 1 73 ? 10.127 23.220 -24.448 1.00 63.04 68 PHE X O 1
ATOM 634 N N . THR A 1 74 ? 11.063 22.879 -22.421 1.00 63.26 69 THR X N 1
ATOM 635 C CA . THR A 1 74 ? 10.313 23.940 -21.746 1.00 63.77 69 THR X CA 1
ATOM 636 C C . THR A 1 74 ? 10.953 25.303 -22.011 1.00 64.29 69 THR X C 1
ATOM 637 O O . THR A 1 74 ? 11.670 25.485 -23.006 1.00 64.33 69 THR X O 1
ATOM 641 N N . LYS A 1 75 ? 10.698 26.252 -21.109 1.00 64.78 70 LYS X N 1
ATOM 642 C CA . LYS A 1 75 ? 11.258 27.598 -21.197 1.00 65.15 70 LYS X CA 1
ATOM 643 C C . LYS A 1 75 ? 12.745 27.608 -20.840 1.00 65.24 70 LYS X C 1
ATOM 644 O O . LYS A 1 75 ? 13.536 26.870 -21.433 1.00 65.33 70 LYS X O 1
ATOM 650 N N . SER A 1 76 ? 13.121 28.444 -19.874 1.00 65.36 71 SER X N 1
ATOM 651 C CA . SER A 1 76 ? 14.529 28.663 -19.544 1.00 65.37 71 SER X CA 1
ATOM 652 C C . SER A 1 76 ? 14.725 29.304 -18.174 1.00 65.35 71 SER X C 1
ATOM 653 O O . SER A 1 76 ? 15.416 28.742 -17.317 1.00 65.44 71 SER X O 1
ATOM 656 N N . ASN A 1 77 ? 14.104 30.474 -17.985 1.00 65.13 72 ASN X N 1
ATOM 657 C CA . ASN A 1 77 ? 14.412 31.396 -16.885 1.00 64.80 72 ASN X CA 1
ATOM 658 C C . ASN A 1 77 ? 15.809 31.984 -17.070 1.00 64.62 72 ASN X C 1
ATOM 659 O O . ASN A 1 77 ? 15.977 33.201 -17.163 1.00 64.58 72 ASN X O 1
ATOM 664 N N . ASN A 1 78 ? 16.797 31.094 -17.139 1.00 64.35 73 ASN X N 1
ATOM 665 C CA . ASN A 1 78 ? 18.206 31.458 -17.202 1.00 64.00 73 ASN X CA 1
ATOM 666 C C . ASN A 1 78 ? 18.774 31.547 -18.610 1.00 63.73 73 ASN X C 1
ATOM 667 O O . ASN A 1 78 ? 19.958 31.854 -18.781 1.00 63.79 73 ASN X O 1
ATOM 672 N N . ASP A 1 79 ? 17.940 31.265 -19.610 1.00 63.37 74 ASP X N 1
ATOM 673 C CA . ASP A 1 79 ? 18.380 31.178 -21.008 1.00 63.04 74 ASP X CA 1
ATOM 674 C C . ASP A 1 79 ? 19.405 30.045 -21.207 1.00 62.75 74 ASP X C 1
ATOM 675 O O . ASP A 1 79 ? 19.857 29.793 -22.327 1.00 62.72 74 ASP X O 1
ATOM 680 N N . LYS A 1 80 ? 19.758 29.370 -20.111 1.00 62.31 75 LYS X N 1
ATOM 681 C CA . LYS A 1 80 ? 20.606 28.180 -20.151 1.00 61.86 75 LYS X CA 1
ATOM 682 C C . LYS A 1 80 ? 19.729 26.964 -20.409 1.00 61.48 75 LYS X C 1
ATOM 683 O O . LYS A 1 80 ? 19.843 25.951 -19.716 1.00 61.56 75 LYS X O 1
ATOM 689 N N . ILE A 1 81 ? 18.856 27.082 -21.411 1.00 60.90 76 ILE X N 1
ATOM 690 C CA . ILE A 1 81 ? 17.835 26.079 -21.749 1.00 60.41 76 ILE X CA 1
ATOM 691 C C . ILE A 1 81 ? 17.033 25.553 -20.544 1.00 60.07 76 ILE X C 1
ATOM 692 O O . ILE A 1 81 ? 17.196 26.027 -19.414 1.00 60.21 76 ILE X O 1
ATOM 697 N N . SER A 1 82 ? 16.144 24.600 -20.813 1.00 59.39 77 SER X N 1
ATOM 698 C CA . SER A 1 82 ? 15.475 23.817 -19.777 1.00 58.71 77 SER X CA 1
ATOM 699 C C . SER A 1 82 ? 15.099 22.458 -20.348 1.00 58.07 77 SER X C 1
ATOM 700 O O . SER A 1 82 ? 14.665 22.350 -21.499 1.00 58.11 77 SER X O 1
ATOM 703 N N . ILE A 1 83 ? 15.278 21.426 -19.533 1.00 57.17 78 ILE X N 1
ATOM 704 C CA . ILE A 1 83 ? 15.083 20.047 -19.961 1.00 56.16 78 ILE X CA 1
ATOM 705 C C . ILE A 1 83 ? 14.078 19.352 -19.046 1.00 55.22 78 ILE X C 1
ATOM 706 O O . ILE A 1 83 ? 14.367 19.092 -17.876 1.00 55.19 78 ILE X O 1
ATOM 711 N N . LYS A 1 84 ? 12.887 19.085 -19.580 1.00 54.06 79 LYS X N 1
ATOM 712 C CA . LYS A 1 84 ? 11.854 18.377 -18.829 1.00 52.84 79 LYS X CA 1
ATOM 713 C C . LYS A 1 84 ? 11.474 17.058 -19.490 1.00 51.94 79 LYS X C 1
ATOM 714 O O . LYS A 1 84 ? 11.688 16.861 -20.685 1.00 51.67 79 LYS X O 1
ATOM 720 N N . SER A 1 85 ? 10.907 16.162 -18.687 1.00 50.94 80 SER X N 1
ATOM 721 C CA . SER A 1 85 ? 10.498 14.839 -19.131 1.00 49.59 80 SER X CA 1
ATOM 722 C C . SER A 1 85 ? 8.997 14.715 -18.963 1.00 48.64 80 SER X C 1
ATOM 723 O O . SER A 1 85 ? 8.397 15.498 -18.232 1.00 48.64 80 SER X O 1
ATOM 726 N N . LYS A 1 86 ? 8.388 13.739 -19.633 1.00 47.50 81 LYS X N 1
ATOM 727 C CA . LYS A 1 86 ? 6.950 13.490 -1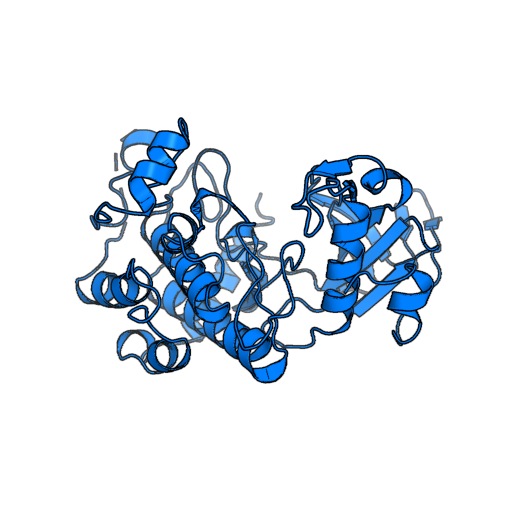9.463 1.00 46.57 81 LYS X CA 1
ATOM 728 C C . LYS A 1 86 ? 6.644 12.852 -18.118 1.00 45.21 81 LYS X C 1
ATOM 729 O O . LYS A 1 86 ? 5.490 12.841 -17.685 1.00 45.21 81 LYS X O 1
ATOM 735 N N . TYR A 1 87 ? 7.678 12.319 -17.468 1.00 43.84 82 TYR X N 1
ATOM 736 C CA . TYR A 1 87 ? 7.555 11.822 -16.098 1.00 42.47 82 TYR X CA 1
ATOM 737 C C . TYR A 1 87 ? 7.485 12.979 -15.108 1.00 41.63 82 TYR X C 1
ATOM 738 O O . TYR A 1 87 ? 6.784 12.886 -14.105 1.00 41.06 82 TYR X O 1
ATOM 747 N N . ASP A 1 88 ? 8.202 14.064 -15.413 1.00 40.93 83 ASP X N 1
ATOM 748 C CA . ASP A 1 88 ? 8.135 15.305 -14.636 1.00 40.36 83 ASP X CA 1
ATOM 749 C C . ASP A 1 88 ? 6.730 15.891 -14.655 1.00 40.28 83 ASP X C 1
ATOM 750 O O . ASP A 1 88 ? 6.214 16.324 -13.619 1.00 40.12 83 ASP X O 1
ATOM 755 N N . ASP A 1 89 ? 6.119 15.894 -15.839 1.00 39.94 84 ASP X N 1
ATOM 756 C CA . ASP A 1 89 ? 4.750 16.354 -16.014 1.00 39.81 84 ASP X CA 1
ATOM 757 C C . ASP A 1 89 ? 3.779 15.537 -15.190 1.00 39.31 84 ASP X C 1
ATOM 758 O O . ASP A 1 89 ? 2.812 16.064 -14.640 1.00 39.63 84 ASP X O 1
ATOM 763 N N . PHE A 1 90 ? 4.047 14.241 -15.120 1.00 38.94 85 PHE X N 1
ATOM 764 C CA . PHE A 1 90 ? 3.197 13.300 -14.407 1.00 38.57 85 PHE X CA 1
ATOM 765 C C . PHE A 1 90 ? 3.274 13.485 -12.887 1.00 38.33 85 PHE X C 1
ATOM 766 O O . PHE A 1 90 ? 2.270 13.335 -12.191 1.00 38.30 85 PHE X O 1
ATOM 774 N N . LYS A 1 91 ? 4.459 13.810 -12.375 1.00 38.05 86 LYS X N 1
ATOM 775 C CA . LYS A 1 91 ? 4.598 14.135 -10.960 1.00 38.06 86 LYS X CA 1
ATOM 776 C C . LYS A 1 91 ? 3.600 15.230 -10.603 1.00 38.09 86 LYS X C 1
ATOM 777 O O . LYS A 1 91 ? 2.793 15.068 -9.686 1.00 38.30 86 LYS X O 1
ATOM 783 N N . ASN A 1 92 ? 3.634 16.334 -11.340 1.00 38.08 87 ASN X N 1
ATOM 784 C CA . ASN A 1 92 ? 2.660 17.395 -11.129 1.00 38.55 87 ASN X CA 1
ATOM 785 C C . ASN A 1 92 ? 1.213 16.879 -11.216 1.00 38.24 87 ASN X C 1
ATOM 786 O O . ASN A 1 92 ? 0.351 17.301 -10.448 1.00 38.32 87 ASN X O 1
ATOM 791 N N . GLU A 1 93 ? 0.953 15.948 -12.127 1.00 38.07 88 GLU X N 1
ATOM 792 C CA . GLU A 1 93 ? -0.394 15.401 -12.252 1.00 37.93 88 GLU X CA 1
ATOM 793 C C . GLU A 1 93 ? -0.733 14.558 -11.032 1.00 37.70 88 GLU X C 1
ATOM 794 O O . GLU A 1 93 ? -1.840 14.639 -10.494 1.00 37.95 88 GLU X O 1
ATOM 800 N N . LEU A 1 94 ? 0.234 13.763 -10.592 1.00 37.49 89 LEU X N 1
ATOM 801 C CA . LEU A 1 94 ? 0.066 12.893 -9.431 1.00 37.19 89 LEU X CA 1
ATOM 802 C C . LEU A 1 94 ? -0.370 13.661 -8.175 1.00 37.27 89 LEU X C 1
ATOM 803 O O . LEU A 1 94 ? -1.387 13.324 -7.555 1.00 37.77 89 LEU X O 1
ATOM 808 N N . GLN A 1 95 ? 0.382 14.698 -7.824 1.00 36.98 90 GLN X N 1
ATOM 809 C CA . GLN A 1 95 ? 0.035 15.598 -6.718 1.00 37.16 90 GLN X CA 1
ATOM 810 C C . GLN A 1 95 ? -1.407 16.082 -6.821 1.00 37.19 90 GLN X C 1
ATOM 811 O O . GLN A 1 95 ? -2.107 16.196 -5.813 1.00 37.00 90 GLN X O 1
ATOM 817 N N . ILE A 1 96 ? -1.850 16.358 -8.045 1.00 37.13 91 ILE X N 1
ATOM 818 C CA . ILE A 1 96 ? -3.193 16.878 -8.249 1.00 36.99 91 ILE X CA 1
ATOM 819 C C . ILE A 1 96 ? -4.242 15.784 -8.017 1.00 37.03 91 ILE X C 1
ATOM 820 O O . ILE A 1 96 ? -5.161 15.962 -7.213 1.00 37.18 91 ILE X O 1
ATOM 825 N N . ILE A 1 97 ? -4.080 14.647 -8.683 1.00 36.99 92 ILE X N 1
ATOM 826 C CA . ILE A 1 97 ? -4.942 13.478 -8.468 1.00 36.92 92 ILE X CA 1
ATOM 827 C C . ILE A 1 97 ? -5.138 13.172 -6.982 1.00 37.69 92 ILE X C 1
ATOM 828 O O . ILE A 1 97 ? -6.186 12.660 -6.567 1.00 37.97 92 ILE X O 1
ATOM 833 N N . THR A 1 98 ? -4.117 13.517 -6.201 1.00 37.94 93 THR X N 1
ATOM 834 C CA . THR A 1 98 ? -4.028 13.259 -4.775 1.00 37.89 93 THR X CA 1
ATOM 835 C C . THR A 1 98 ? -4.827 14.293 -3.971 1.00 38.37 93 THR X C 1
ATOM 836 O O . THR A 1 98 ? -5.127 14.103 -2.796 1.00 38.61 93 THR X O 1
ATOM 840 N N . ASP A 1 99 ? -5.202 15.376 -4.631 1.00 38.89 94 ASP X N 1
ATOM 841 C CA . ASP A 1 99 ? -5.799 16.526 -3.973 1.00 38.91 94 ASP X CA 1
ATOM 842 C C . ASP A 1 99 ? -7.291 16.639 -4.310 1.00 39.10 94 ASP X C 1
ATOM 843 O O . ASP A 1 99 ? -8.082 17.101 -3.500 1.00 39.16 94 ASP X O 1
ATOM 848 N N . ILE A 1 100 ? -7.676 16.191 -5.496 1.00 39.45 95 ILE X N 1
ATOM 849 C CA . ILE A 1 100 ? -9.055 16.333 -5.959 1.00 40.13 95 ILE X CA 1
ATOM 850 C C . ILE A 1 100 ? -10.047 15.360 -5.326 1.00 40.85 95 ILE X C 1
ATOM 851 O O . ILE A 1 100 ? -9.921 14.141 -5.469 1.00 41.44 95 ILE X O 1
ATOM 856 N N . LYS A 1 101 ? -11.032 15.922 -4.629 1.00 41.25 96 LYS X N 1
ATOM 857 C CA . LYS A 1 101 ? -12.142 15.163 -4.060 1.00 41.58 96 LYS X CA 1
ATOM 858 C C . LYS A 1 101 ? -13.437 15.958 -4.238 1.00 41.38 96 LYS X C 1
ATOM 859 O O . LYS A 1 101 ? -13.649 16.944 -3.556 1.00 41.36 96 LYS X O 1
ATOM 865 N N . ASN A 1 102 ? -14.295 15.526 -5.158 1.00 41.44 97 ASN X N 1
ATOM 866 C CA . ASN A 1 102 ? -15.498 16.281 -5.509 1.00 41.71 97 ASN X CA 1
ATOM 867 C C . ASN A 1 102 ? -16.451 15.432 -6.343 1.00 41.64 97 ASN X C 1
ATOM 868 O O . ASN A 1 102 ? -16.016 14.704 -7.239 1.00 41.74 97 ASN X O 1
ATOM 873 N N . GLU A 1 103 ? -17.745 15.536 -6.051 1.00 41.46 98 GLU X N 1
ATOM 874 C CA . GLU A 1 103 ? -18.784 14.787 -6.771 1.00 41.47 98 GLU X CA 1
ATOM 875 C C . GLU A 1 103 ? -18.886 15.147 -8.270 1.00 41.18 98 GLU X C 1
ATOM 876 O O . GLU A 1 103 ? -19.531 14.429 -9.039 1.00 40.98 98 GLU X O 1
ATOM 882 N N . TYR A 1 104 ? -18.260 16.259 -8.662 1.00 40.77 99 TYR X N 1
ATOM 883 C CA . TYR A 1 104 ? -18.304 16.750 -10.031 1.00 40.62 99 TYR X CA 1
ATOM 884 C C . TYR A 1 104 ? -16.971 16.547 -10.760 1.00 41.02 99 TYR X C 1
ATOM 885 O O . TYR A 1 104 ? -16.784 17.035 -11.873 1.00 41.37 99 TYR X O 1
ATOM 894 N N . CYS A 1 105 ? -16.038 15.844 -10.125 1.00 41.05 100 CYS X N 1
ATOM 895 C CA . CYS A 1 105 ? -14.738 15.567 -10.727 1.00 40.68 100 CYS X CA 1
ATOM 896 C C . CYS A 1 105 ? -14.454 14.098 -10.537 1.00 40.30 100 CYS X C 1
ATOM 897 O O . CYS A 1 105 ? -14.775 13.554 -9.499 1.00 39.73 100 CYS X O 1
ATOM 900 N N . LEU A 1 106 ? -13.853 13.456 -11.533 1.00 40.13 101 LEU X N 1
ATOM 901 C CA . LEU A 1 106 ? -13.386 12.095 -11.339 1.00 40.11 101 LEU X CA 1
ATOM 902 C C . LEU A 1 106 ? -12.285 12.136 -10.287 1.00 40.50 101 LEU X C 1
ATOM 903 O O . LEU A 1 106 ? -11.282 12.872 -10.431 1.00 40.52 101 LEU X O 1
ATOM 908 N N . THR A 1 107 ? -12.501 11.394 -9.201 1.00 40.55 102 THR X N 1
ATOM 909 C CA . THR A 1 107 ? -11.544 11.366 -8.103 1.00 40.56 102 THR X CA 1
ATOM 910 C C . THR A 1 107 ? -11.114 9.934 -7.872 1.00 40.74 102 THR X C 1
ATOM 911 O O . THR A 1 107 ? -11.959 9.032 -7.811 1.00 41.23 102 THR X O 1
ATOM 915 N N . CYS A 1 108 ? -9.808 9.711 -7.732 1.00 40.66 103 CYS X N 1
ATOM 916 C CA . CYS A 1 108 ? -9.314 8.335 -7.588 1.00 40.34 103 CYS X CA 1
ATOM 917 C C . CYS A 1 108 ? -9.679 7.759 -6.237 1.00 40.15 103 CYS X C 1
ATOM 918 O O . CYS A 1 108 ? -9.962 8.498 -5.286 1.00 39.80 103 CYS X O 1
ATOM 921 N N . GLU A 1 109 ? -9.687 6.435 -6.164 1.00 39.90 104 GLU X N 1
ATOM 922 C CA . GLU A 1 109 ? -10.092 5.745 -4.941 1.00 39.45 104 GLU X CA 1
ATOM 923 C C . GLU A 1 109 ? -8.899 5.046 -4.314 1.00 38.90 104 GLU X C 1
ATOM 924 O O . GLU A 1 109 ? -9.003 4.461 -3.232 1.00 38.57 104 GLU X O 1
ATOM 930 N N . GLY A 1 110 ? -7.760 5.125 -4.998 1.00 38.32 105 GLY X N 1
ATOM 931 C CA . GLY A 1 110 ? -6.544 4.475 -4.539 1.00 37.58 105 GLY X CA 1
ATOM 932 C C . GLY A 1 110 ? -5.465 4.494 -5.596 1.00 37.05 105 GLY X C 1
ATOM 933 O O . GLY A 1 110 ? -5.754 4.464 -6.785 1.00 36.71 105 GLY X O 1
ATOM 934 N N . ILE A 1 111 ? -4.213 4.553 -5.153 1.00 36.62 106 ILE X N 1
ATOM 935 C CA . ILE A 1 111 ? -3.086 4.465 -6.058 1.00 36.12 106 ILE X CA 1
ATOM 936 C C . ILE A 1 111 ? -2.267 3.209 -5.771 1.00 35.96 106 ILE X C 1
ATOM 937 O O . ILE A 1 111 ? -1.810 2.994 -4.645 1.00 35.88 106 ILE X O 1
ATOM 942 N N . ILE A 1 112 ? -2.120 2.379 -6.803 1.00 35.72 107 ILE X N 1
ATOM 943 C CA . ILE A 1 112 ? -1.391 1.119 -6.736 1.00 35.94 107 ILE X CA 1
ATOM 944 C C . ILE A 1 112 ? -0.059 1.284 -7.465 1.00 36.50 107 ILE X C 1
ATOM 945 O O . ILE A 1 112 ? -0.037 1.655 -8.655 1.00 36.49 107 ILE X O 1
ATOM 950 N N . THR A 1 113 ? 1.046 1.004 -6.771 1.00 36.69 108 THR X N 1
ATOM 951 C CA . THR A 1 113 ? 2.366 1.234 -7.359 1.00 37.21 108 THR X CA 1
ATOM 952 C C . THR A 1 113 ? 3.544 0.443 -6.769 1.00 37.50 108 THR X C 1
ATOM 953 O O . THR A 1 113 ? 3.469 -0.113 -5.669 1.00 37.49 108 THR X O 1
ATOM 957 N N . ASN A 1 114 ? 4.622 0.392 -7.550 1.00 37.78 109 ASN X N 1
ATOM 958 C CA . ASN A 1 114 ? 5.914 -0.117 -7.107 1.00 38.00 109 ASN X CA 1
ATOM 959 C C . ASN A 1 114 ? 6.938 0.999 -7.258 1.00 38.13 109 ASN X C 1
ATOM 960 O O . ASN A 1 114 ? 8.144 0.768 -7.175 1.00 38.37 109 ASN X O 1
ATOM 965 N N . TYR A 1 115 ? 6.420 2.209 -7.466 1.00 38.36 110 TYR X N 1
ATOM 966 C CA . TYR A 1 115 ? 7.197 3.418 -7.772 1.00 38.41 110 TYR X CA 1
ATOM 967 C C . TYR A 1 115 ? 7.772 3.433 -9.192 1.00 38.03 110 TYR X C 1
ATOM 968 O O . TYR A 1 115 ? 8.730 4.154 -9.469 1.00 37.95 110 TYR X O 1
ATOM 977 N N . ASP A 1 116 ? 7.182 2.631 -10.078 1.00 37.68 111 ASP X N 1
ATOM 978 C CA . ASP A 1 116 ? 7.467 2.690 -11.517 1.00 37.28 111 ASP X CA 1
ATOM 979 C C . ASP A 1 116 ? 6.154 2.614 -12.296 1.00 36.92 111 ASP X C 1
ATOM 980 O O . ASP A 1 116 ? 5.718 3.601 -12.872 1.00 36.76 111 ASP X O 1
ATOM 985 N N . GLU A 1 117 ? 5.530 1.440 -12.309 1.00 36.75 112 GLU X N 1
ATOM 986 C CA . GLU A 1 117 ? 4.164 1.307 -12.794 1.00 36.51 112 GLU X CA 1
ATOM 987 C C . GLU A 1 117 ? 3.227 1.900 -11.759 1.00 36.43 112 GLU X C 1
ATOM 988 O O . GLU A 1 117 ? 3.458 1.764 -10.558 1.00 36.80 112 GLU X O 1
ATOM 994 N N . VAL A 1 118 ? 2.178 2.566 -12.227 1.00 36.19 113 VAL X N 1
ATOM 995 C CA . VAL A 1 118 ? 1.229 3.247 -11.358 1.00 36.04 113 VAL X CA 1
ATOM 996 C C . VAL A 1 118 ? -0.182 3.019 -11.888 1.00 35.92 113 VAL X C 1
ATOM 997 O O . VAL A 1 118 ? -0.432 3.177 -13.079 1.00 35.94 113 VAL X O 1
ATOM 1001 N N . TYR A 1 119 ? -1.083 2.600 -10.999 1.00 35.91 114 TYR X N 1
ATOM 1002 C CA . TYR A 1 119 ? -2.485 2.373 -11.343 1.00 35.59 114 TYR X CA 1
ATOM 1003 C C . TYR A 1 119 ? -3.343 3.246 -10.457 1.00 35.61 114 TYR X C 1
ATOM 1004 O O . TYR A 1 119 ? -3.328 3.106 -9.238 1.00 35.69 114 TYR X O 1
ATOM 1013 N N . ILE A 1 120 ? -4.061 4.174 -11.078 1.00 35.86 115 ILE X N 1
ATOM 1014 C CA . ILE A 1 120 ? -4.963 5.080 -10.369 1.00 35.94 115 ILE X CA 1
ATOM 1015 C C . ILE A 1 120 ? -6.346 4.487 -10.554 1.00 35.81 115 ILE X C 1
ATOM 1016 O O . ILE A 1 120 ? -6.778 4.230 -11.684 1.00 36.21 115 ILE X O 1
ATOM 1021 N N . ILE A 1 121 ? -7.037 4.243 -9.452 1.00 35.74 116 ILE X N 1
ATOM 1022 C CA . ILE A 1 121 ? -8.333 3.578 -9.502 1.00 35.66 116 ILE X CA 1
ATOM 1023 C C . ILE A 1 121 ? -9.423 4.628 -9.581 1.00 35.91 116 ILE X C 1
ATOM 1024 O O . ILE A 1 121 ? -9.435 5.593 -8.808 1.00 36.23 116 ILE X O 1
ATOM 1029 N N . TYR A 1 122 ? -10.346 4.428 -10.505 1.00 36.03 117 TYR X N 1
ATOM 1030 C CA . TYR A 1 122 ? -11.430 5.361 -10.699 1.00 37.16 117 TYR X CA 1
ATOM 1031 C C . TYR A 1 122 ? -12.686 4.566 -10.814 1.00 37.69 117 TYR X C 1
ATOM 1032 O O . TYR A 1 122 ? -12.638 3.406 -11.230 1.00 38.55 117 TYR X O 1
ATOM 1041 N N . GLU A 1 123 ? -13.815 5.180 -10.468 1.00 37.80 118 GLU X N 1
ATOM 1042 C CA . GLU A 1 123 ? -15.110 4.573 -10.740 1.00 37.64 118 GLU X CA 1
ATOM 1043 C C . GLU A 1 123 ? -15.223 4.461 -12.244 1.00 36.92 118 GLU X C 1
ATOM 1044 O O . GLU A 1 123 ? -14.529 5.160 -12.963 1.00 37.07 118 GLU X O 1
ATOM 1050 N N . TYR A 1 124 ? -16.073 3.574 -12.730 1.00 36.44 119 TYR X N 1
ATOM 1051 C CA . TYR A 1 124 ? -16.241 3.468 -14.167 1.00 36.01 119 TYR X CA 1
ATOM 1052 C C . TYR A 1 124 ? -17.495 4.217 -14.601 1.00 35.79 119 TYR X C 1
ATOM 1053 O O . TYR A 1 124 ? -18.603 3.904 -14.156 1.00 35.16 119 TYR X O 1
ATOM 1062 N N . MET A 1 125 ? -17.284 5.225 -15.446 1.00 35.69 120 MET X N 1
ATOM 1063 C CA . MET A 1 125 ? -18.348 6.087 -15.942 1.00 35.83 120 MET X CA 1
ATOM 1064 C C . MET A 1 125 ? -18.897 5.452 -17.193 1.00 35.48 120 MET X C 1
ATOM 1065 O O . MET A 1 125 ? -18.438 5.738 -18.311 1.00 35.66 120 MET X O 1
ATOM 1070 N N . GLU A 1 126 ? -19.889 4.589 -17.001 1.00 35.13 121 GLU X N 1
ATOM 1071 C CA . GLU A 1 126 ? -20.267 3.645 -18.048 1.00 35.42 121 GLU X CA 1
ATOM 1072 C C . GLU A 1 126 ? -20.736 4.265 -19.376 1.00 35.49 121 GLU X C 1
ATOM 1073 O O . GLU A 1 126 ? -20.634 3.621 -20.405 1.00 35.95 121 GLU X O 1
ATOM 1079 N N . ASN A 1 127 ? -21.175 5.523 -19.368 1.00 35.96 122 ASN X N 1
ATOM 1080 C CA . ASN A 1 127 ? -21.530 6.210 -20.621 1.00 36.02 122 ASN X CA 1
ATOM 1081 C C . ASN A 1 127 ? -20.368 6.932 -21.314 1.00 36.69 122 ASN X C 1
ATOM 1082 O O . ASN A 1 127 ? -20.578 7.659 -22.300 1.00 36.62 122 ASN X O 1
ATOM 1087 N N . ASP A 1 128 ? -19.151 6.744 -20.791 1.00 37.45 123 ASP X N 1
ATOM 1088 C CA . ASP A 1 128 ? -17.931 7.279 -21.413 1.00 37.72 123 ASP X CA 1
ATOM 1089 C C . ASP A 1 128 ? -18.082 8.805 -21.553 1.00 37.55 123 ASP X C 1
ATOM 1090 O O . ASP A 1 128 ? -18.783 9.409 -20.748 1.00 37.65 123 ASP X O 1
ATOM 1095 N N . SER A 1 129 ? -17.455 9.432 -22.544 1.00 37.60 124 SER X N 1
ATOM 1096 C CA . SER A 1 129 ? -17.491 10.893 -22.654 1.00 38.09 124 SER X CA 1
ATOM 1097 C C . SER A 1 129 ? -18.730 11.413 -23.394 1.00 38.26 124 SER X C 1
ATOM 1098 O O . SER A 1 129 ? -19.303 10.717 -24.237 1.00 37.75 124 SER X O 1
ATOM 1101 N N . ILE A 1 130 ? -19.122 12.652 -23.110 1.00 38.74 125 ILE X N 1
ATOM 1102 C CA . ILE A 1 130 ? -20.378 13.182 -23.666 1.00 39.29 125 ILE X CA 1
ATOM 1103 C C . ILE A 1 130 ? -20.465 13.154 -25.201 1.00 39.62 125 ILE X C 1
ATOM 1104 O O . ILE A 1 130 ? -21.538 12.938 -25.746 1.00 40.04 125 ILE X O 1
ATOM 1109 N N . LEU A 1 131 ? -19.344 13.370 -25.883 1.00 39.97 126 LEU X N 1
ATOM 1110 C CA . LEU A 1 131 ? -19.251 13.103 -27.314 1.00 40.38 126 LEU X CA 1
ATOM 1111 C C . LEU A 1 131 ? -18.002 12.287 -27.600 1.00 41.25 126 LEU X C 1
ATOM 1112 O O . LEU A 1 131 ? -17.086 12.223 -26.777 1.00 41.60 126 LEU X O 1
ATOM 1117 N N . LYS A 1 132 ? -17.982 11.637 -28.752 1.00 42.09 127 LYS X N 1
ATOM 1118 C CA . LYS A 1 132 ? -16.818 10.878 -29.182 1.00 43.05 127 LYS X CA 1
ATOM 1119 C C . LYS A 1 132 ? -16.261 11.513 -30.469 1.00 43.58 127 LYS X C 1
ATOM 1120 O O . LYS A 1 132 ? -17.000 12.171 -31.215 1.00 43.41 127 LYS X O 1
ATOM 1126 N N . PHE A 1 133 ? -14.968 11.317 -30.729 1.00 44.30 128 PHE X N 1
ATOM 1127 C CA . PHE A 1 133 ? -14.345 11.866 -31.939 1.00 44.94 128 PHE X CA 1
ATOM 1128 C C . PHE A 1 133 ? -13.635 10.815 -32.785 1.00 45.58 128 PHE X C 1
ATOM 1129 O O . PHE A 1 133 ? -13.161 9.792 -32.264 1.00 45.98 128 PHE X O 1
ATOM 1137 N N . ASP A 1 134 ? -13.586 11.086 -34.092 1.00 45.97 129 ASP X N 1
ATOM 1138 C CA . ASP A 1 134 ? -12.693 10.415 -35.032 1.00 46.38 129 ASP X CA 1
ATOM 1139 C C . ASP A 1 134 ? -12.285 11.399 -36.160 1.00 46.30 129 ASP X C 1
ATOM 1140 O O . ASP A 1 134 ? -11.163 11.913 -36.156 1.00 46.74 129 ASP X O 1
ATOM 1145 N N . GLU A 1 135 ? -13.191 11.645 -37.113 1.00 45.63 130 GLU X N 1
ATOM 1146 C CA . GLU A 1 135 ? -13.047 12.713 -38.117 1.00 45.25 130 GLU X CA 1
ATOM 1147 C C . GLU A 1 135 ? -13.936 13.892 -37.716 1.00 44.56 130 GLU X C 1
ATOM 1148 O O . GLU A 1 135 ? -13.785 15.003 -38.228 1.00 44.47 130 GLU X O 1
ATOM 1154 N N . TYR A 1 136 ? -14.857 13.623 -36.788 1.00 43.88 131 TYR X N 1
ATOM 1155 C CA . TYR A 1 136 ? -15.816 14.601 -36.263 1.00 43.25 131 TYR X CA 1
ATOM 1156 C C . TYR A 1 136 ? -16.515 14.008 -35.039 1.00 42.73 131 TYR X C 1
ATOM 1157 O O . TYR A 1 136 ? -16.319 12.833 -34.717 1.00 42.72 131 TYR X O 1
ATOM 1166 N N . PHE A 1 137 ? -17.339 14.816 -34.374 1.00 42.09 132 PHE X N 1
ATOM 1167 C CA . PHE A 1 137 ? -17.964 14.416 -33.114 1.00 41.54 132 PHE X CA 1
ATOM 1168 C C . PHE A 1 137 ? -19.304 13.705 -33.312 1.00 41.63 132 PHE X C 1
ATOM 1169 O O . PHE A 1 137 ? -20.123 14.122 -34.135 1.00 41.56 132 PHE X O 1
ATOM 1177 N N . PHE A 1 138 ? -19.520 12.639 -32.543 1.00 41.56 133 PHE X N 1
ATOM 1178 C CA . PHE A 1 138 ? -20.787 11.896 -32.567 1.00 41.67 133 PHE X CA 1
ATOM 1179 C C . PHE A 1 138 ? -21.173 11.424 -31.163 1.00 41.88 133 PHE X C 1
ATOM 1180 O O . PHE A 1 138 ? -20.327 11.355 -30.272 1.00 41.71 133 PHE X O 1
ATOM 1188 N N . VAL A 1 139 ? -22.453 11.110 -30.981 1.00 42.36 134 VAL X N 1
ATOM 1189 C CA . VAL A 1 139 ? -22.989 10.726 -29.678 1.00 42.92 134 VAL X CA 1
ATOM 1190 C C . VAL A 1 139 ? -22.762 9.244 -29.407 1.00 43.68 134 VAL X C 1
ATOM 1191 O O . VAL A 1 139 ? -22.121 8.877 -28.419 1.00 44.15 134 VAL X O 1
ATOM 1195 N N . LEU A 1 140 ? -23.288 8.392 -30.277 1.00 44.47 135 LEU X N 1
ATOM 1196 C CA . LEU A 1 140 ? -23.138 6.963 -30.088 1.00 45.28 135 LEU X CA 1
ATOM 1197 C C . LEU A 1 140 ? -22.472 6.324 -31.288 1.00 45.83 135 LEU X C 1
ATOM 1198 O O . LEU A 1 140 ? -21.588 5.478 -31.136 1.00 46.04 135 LEU X O 1
ATOM 1203 N N . ASP A 1 141 ? -22.898 6.742 -32.476 1.00 46.36 136 ASP X N 1
ATOM 1204 C CA . ASP A 1 141 ? -22.515 6.073 -33.700 1.00 47.09 136 ASP X CA 1
ATOM 1205 C C . ASP A 1 141 ? -22.166 7.073 -34.787 1.00 47.60 136 ASP X C 1
ATOM 1206 O O . ASP A 1 141 ? -22.802 8.122 -34.916 1.00 47.80 136 ASP X O 1
ATOM 1211 N N . LYS A 1 142 ? -21.164 6.723 -35.583 1.00 48.10 137 LYS X N 1
ATOM 1212 C CA . LYS A 1 142 ? -20.711 7.561 -36.684 1.00 48.55 137 LYS X CA 1
ATOM 1213 C C . LYS A 1 142 ? -21.748 7.638 -37.810 1.00 48.67 137 LYS X C 1
ATOM 1214 O O . LYS A 1 142 ? -21.698 8.550 -38.638 1.00 48.72 137 LYS X O 1
ATOM 1220 N N . ASN A 1 143 ? -22.701 6.700 -37.813 1.00 48.96 138 ASN X N 1
ATOM 1221 C CA . ASN A 1 143 ? -23.661 6.524 -38.927 1.00 49.07 138 ASN X CA 1
ATOM 1222 C C . ASN A 1 143 ? -24.972 7.327 -38.830 1.00 49.08 138 ASN X C 1
ATOM 1223 O O . ASN A 1 143 ? -25.328 8.037 -39.770 1.00 49.02 138 ASN X O 1
ATOM 1228 N N . TYR A 1 144 ? -25.694 7.190 -37.715 1.00 49.22 139 TYR X N 1
ATOM 1229 C CA . TYR A 1 144 ? -26.814 8.090 -37.400 1.00 49.12 139 TYR X CA 1
ATOM 1230 C C . TYR A 1 144 ? -26.263 9.315 -36.667 1.00 48.79 139 TYR X C 1
ATOM 1231 O O . TYR A 1 144 ? -25.437 9.180 -35.755 1.00 48.49 139 TYR X O 1
ATOM 1240 N N . THR A 1 145 ? -26.724 10.500 -37.064 1.00 48.35 140 THR X N 1
ATOM 1241 C CA . THR A 1 145 ? -26.208 11.754 -36.509 1.00 47.81 140 THR X CA 1
ATOM 1242 C C . THR A 1 145 ? -26.658 11.971 -35.062 1.00 47.39 140 THR X C 1
ATOM 1243 O O . THR A 1 145 ? -25.969 11.549 -34.129 1.00 47.53 140 THR X O 1
ATOM 1247 N N . CYS A 1 146 ? -27.812 12.618 -34.887 1.00 46.75 141 CYS X N 1
ATOM 1248 C CA . CYS A 1 146 ? -28.366 12.932 -33.565 1.00 45.79 141 CYS X CA 1
ATOM 1249 C C . CYS A 1 146 ? -27.489 13.900 -32.755 1.00 44.72 141 CYS X C 1
ATOM 1250 O O . CYS A 1 146 ? -26.335 13.611 -32.443 1.00 44.83 141 CYS X O 1
ATOM 1253 N N . PHE A 1 147 ? -28.057 15.056 -32.431 1.00 43.38 142 PHE X N 1
ATOM 1254 C CA . PHE A 1 147 ? -27.403 16.049 -31.591 1.00 41.81 142 PHE X CA 1
ATOM 1255 C C . PHE A 1 147 ? -27.964 15.924 -30.179 1.00 40.93 142 PHE X C 1
ATOM 1256 O O . PHE A 1 147 ? -29.138 15.599 -30.009 1.00 40.70 142 PHE X O 1
ATOM 1264 N N . ILE A 1 148 ? -27.130 16.170 -29.169 1.00 39.93 143 ILE X N 1
ATOM 1265 C CA . ILE A 1 148 ? -27.601 16.216 -27.782 1.00 38.94 143 ILE X CA 1
ATOM 1266 C C . ILE A 1 148 ? -28.699 17.291 -27.693 1.00 38.72 143 ILE X C 1
ATOM 1267 O O . ILE A 1 148 ? -28.540 18.384 -28.260 1.00 38.56 143 ILE X O 1
ATOM 1272 N N . PRO A 1 149 ? -29.835 16.971 -27.032 1.00 38.12 144 PRO X N 1
ATOM 1273 C CA . PRO A 1 149 ? -30.896 17.965 -26.855 1.00 37.61 144 PRO X CA 1
ATOM 1274 C C . PRO A 1 149 ? -30.441 19.078 -25.925 1.00 37.17 144 PRO X C 1
ATOM 1275 O O . PRO A 1 149 ? -29.630 18.842 -25.031 1.00 37.33 144 PRO X O 1
ATOM 1279 N N . ILE A 1 150 ? -30.958 20.279 -26.147 1.00 36.75 145 ILE X N 1
ATOM 1280 C CA . ILE A 1 150 ? -30.551 21.463 -25.394 1.00 36.55 145 ILE X CA 1
ATOM 1281 C C . ILE A 1 150 ? -30.719 21.306 -23.874 1.00 36.34 145 ILE X C 1
ATOM 1282 O O . ILE A 1 150 ? -29.810 21.627 -23.107 1.00 36.16 145 ILE X O 1
ATOM 1287 N N . GLN A 1 151 ? -31.870 20.790 -23.453 1.00 36.09 146 GLN X N 1
ATOM 1288 C CA . GLN A 1 151 ? -32.171 20.607 -22.035 1.00 36.06 146 GLN X CA 1
ATOM 1289 C C . GLN A 1 151 ? -31.142 19.720 -21.338 1.00 35.71 146 GLN X C 1
ATOM 1290 O O . GLN A 1 151 ? -30.855 19.904 -20.154 1.00 35.75 146 GLN X O 1
ATOM 1296 N N . VAL A 1 152 ? -30.598 18.757 -22.080 1.00 35.22 147 VAL X N 1
ATOM 1297 C CA . VAL A 1 152 ? -29.519 17.902 -21.585 1.00 34.30 147 VAL X CA 1
ATOM 1298 C C . VAL A 1 152 ? -28.195 18.671 -21.581 1.00 34.11 147 VAL X C 1
ATOM 1299 O O . VAL A 1 152 ? -27.420 18.566 -20.628 1.00 34.32 147 VAL X O 1
ATOM 1303 N N . ILE A 1 153 ? -27.943 19.451 -22.633 1.00 33.66 148 ILE X N 1
ATOM 1304 C CA . ILE A 1 153 ? -26.725 20.276 -22.715 1.00 33.48 148 ILE X CA 1
ATOM 1305 C C . ILE A 1 153 ? -26.666 21.218 -21.515 1.00 33.28 148 ILE X C 1
ATOM 1306 O O . ILE A 1 153 ? -25.639 21.343 -20.856 1.00 33.53 148 ILE X O 1
ATOM 1311 N N . LYS A 1 154 ? -27.792 21.861 -21.240 1.00 33.37 149 LYS X N 1
ATOM 1312 C CA . LYS A 1 154 ? -27.982 22.676 -20.053 1.00 33.46 149 LYS X CA 1
ATOM 1313 C C . LYS A 1 154 ? -27.462 21.958 -18.805 1.00 33.58 149 LYS X C 1
ATOM 1314 O O . LYS A 1 154 ? -26.638 22.507 -18.057 1.00 33.57 149 LYS X O 1
ATOM 1320 N N . CYS A 1 155 ? -27.921 20.726 -18.593 1.00 33.34 150 CYS X N 1
ATOM 1321 C CA . CYS A 1 155 ? -27.513 19.965 -17.418 1.00 33.57 150 CYS X CA 1
ATOM 1322 C C . CYS A 1 155 ? -25.998 19.762 -17.335 1.00 33.93 150 CYS X C 1
ATOM 1323 O O . CYS A 1 155 ? -25.401 19.934 -16.260 1.00 34.28 150 CYS X O 1
ATOM 1326 N N . ILE A 1 156 ? -25.394 19.385 -18.465 1.00 33.63 151 ILE X N 1
ATOM 1327 C CA . ILE A 1 156 ? -23.960 19.095 -18.540 1.00 33.30 151 ILE X CA 1
ATOM 1328 C C . ILE A 1 156 ? -23.129 20.316 -18.184 1.00 33.16 151 ILE X C 1
ATOM 1329 O O . ILE A 1 156 ? -22.220 20.242 -17.351 1.00 32.64 151 ILE X O 1
ATOM 1334 N N . ILE A 1 157 ? -23.434 21.428 -18.847 1.00 33.15 152 ILE X N 1
ATOM 1335 C CA . ILE A 1 157 ? -22.768 22.701 -18.593 1.00 33.40 152 ILE X CA 1
ATOM 1336 C C . ILE A 1 157 ? -22.878 23.112 -17.108 1.00 33.57 152 ILE X C 1
ATOM 1337 O O . ILE A 1 157 ? -21.881 23.468 -16.483 1.00 33.28 152 ILE X O 1
ATOM 1342 N N . LYS A 1 158 ? -24.089 23.051 -16.553 1.00 33.91 153 LYS X N 1
ATOM 1343 C CA . LYS A 1 158 ? -24.307 23.401 -15.155 1.00 34.73 153 LYS X CA 1
ATOM 1344 C C . LYS A 1 158 ? -23.446 22.485 -14.300 1.00 35.28 153 LYS X C 1
ATOM 1345 O O . LYS A 1 158 ? -22.877 22.886 -13.278 1.00 35.76 153 LYS X O 1
ATOM 1351 N N . SER A 1 159 ? -23.339 21.247 -14.740 1.00 35.47 154 SER X N 1
ATOM 1352 C CA . SER A 1 159 ? -22.565 20.292 -14.008 1.00 35.85 154 SER X CA 1
ATOM 1353 C C . SER A 1 159 ? -21.079 20.649 -14.011 1.00 36.13 154 SER X C 1
ATOM 1354 O O . SER A 1 159 ? -20.448 20.632 -12.961 1.00 36.57 154 SER X O 1
ATOM 1357 N N . VAL A 1 160 ? -20.537 20.994 -15.178 1.00 36.52 155 VAL X N 1
ATOM 1358 C CA . VAL A 1 160 ? -19.104 21.265 -15.324 1.00 36.82 155 VAL X CA 1
ATOM 1359 C C . VAL A 1 160 ? -18.721 22.596 -14.692 1.00 37.46 155 VAL X C 1
ATOM 1360 O O . VAL A 1 160 ? -17.653 22.715 -14.068 1.00 38.31 155 VAL X O 1
ATOM 1364 N N . LEU A 1 161 ? -19.596 23.591 -14.850 1.00 37.50 156 LEU X N 1
ATOM 1365 C CA . LEU A 1 161 ? -19.506 24.842 -14.100 1.00 36.74 156 LEU X CA 1
ATOM 1366 C C . LEU A 1 161 ? -19.361 24.587 -12.607 1.00 36.68 156 LEU X C 1
ATOM 1367 O O . LEU A 1 161 ? -18.511 25.189 -11.954 1.00 36.59 156 LEU X O 1
ATOM 1372 N N . ASN A 1 162 ? -20.193 23.698 -12.064 1.00 36.46 157 ASN X N 1
ATOM 1373 C CA . ASN A 1 162 ? -20.048 23.303 -10.668 1.00 36.32 157 ASN X CA 1
ATOM 1374 C C . ASN A 1 162 ? -18.647 22.776 -10.346 1.00 36.60 157 ASN X C 1
ATOM 1375 O O . ASN A 1 162 ? -18.115 23.070 -9.266 1.00 36.65 157 ASN X O 1
ATOM 1380 N N . SER A 1 163 ? -18.045 22.027 -11.273 1.00 36.22 158 SER X N 1
ATOM 1381 C CA . SER A 1 163 ? -16.708 21.479 -11.033 1.00 36.86 158 SER X CA 1
ATOM 1382 C C . SER A 1 163 ? -15.621 22.532 -11.165 1.00 37.05 158 SER X C 1
ATOM 1383 O O . SER A 1 163 ? -14.571 22.425 -10.515 1.00 36.86 158 SER X O 1
ATOM 1386 N N . PHE A 1 164 ? -15.871 23.557 -11.986 1.00 37.37 159 PHE X N 1
ATOM 1387 C CA . PHE A 1 164 ? -15.011 24.744 -11.991 1.00 37.40 159 PHE X CA 1
ATOM 1388 C C . PHE A 1 164 ? -15.010 25.387 -10.618 1.00 38.01 159 PHE X C 1
ATOM 1389 O O . PHE A 1 164 ? -13.950 25.749 -10.107 1.00 38.58 159 PHE X O 1
ATOM 1397 N N . SER A 1 165 ? -16.192 25.519 -10.012 1.00 38.25 160 SER X N 1
ATOM 1398 C CA . SER A 1 165 ? -16.296 26.106 -8.675 1.00 38.31 160 SER X CA 1
ATOM 1399 C C . SER A 1 165 ? -15.328 25.415 -7.722 1.00 38.16 160 SER X C 1
ATOM 1400 O O . SER A 1 165 ? -14.639 26.075 -6.938 1.00 38.69 160 SER X O 1
ATOM 1403 N N . TYR A 1 166 ? -15.271 24.090 -7.791 1.00 37.58 161 TYR X N 1
ATOM 1404 C CA . TYR A 1 166 ? -14.405 23.341 -6.898 1.00 37.54 161 TYR X CA 1
ATOM 1405 C C . TYR A 1 166 ? -12.927 23.567 -7.190 1.00 37.48 161 TYR X C 1
ATOM 1406 O O . TYR A 1 166 ? -12.169 23.925 -6.284 1.00 37.68 161 TYR X O 1
ATOM 1415 N N . ILE A 1 167 ? -12.518 23.362 -8.442 1.00 37.47 162 ILE X N 1
ATOM 1416 C CA . ILE A 1 167 ? -11.105 23.439 -8.781 1.00 37.26 162 ILE X CA 1
ATOM 1417 C C . ILE A 1 167 ? -10.577 24.863 -8.707 1.00 38.02 162 ILE X C 1
ATOM 1418 O O . ILE A 1 167 ? -9.487 25.076 -8.181 1.00 38.74 162 ILE X O 1
ATOM 1423 N N . HIS A 1 168 ? -11.355 25.834 -9.181 1.00 38.24 163 HIS X N 1
ATOM 1424 C CA . HIS A 1 168 ? -10.906 27.222 -9.204 1.00 38.74 163 HIS X CA 1
ATOM 1425 C C . HIS A 1 168 ? -10.934 27.877 -7.816 1.00 39.33 163 HIS X C 1
ATOM 1426 O O . HIS A 1 168 ? -9.967 28.537 -7.404 1.00 39.28 163 HIS X O 1
ATOM 1433 N N . ASN A 1 169 ? -12.047 27.703 -7.101 1.00 39.74 164 ASN X N 1
ATOM 1434 C CA . ASN A 1 169 ? -12.273 28.436 -5.854 1.00 40.16 164 ASN X CA 1
ATOM 1435 C C . ASN A 1 169 ? -11.809 27.683 -4.616 1.00 40.42 164 ASN X C 1
ATOM 1436 O O . ASN A 1 169 ? -11.195 28.265 -3.723 1.00 39.89 164 ASN X O 1
ATOM 1441 N N . GLU A 1 170 ? -12.086 26.385 -4.579 1.00 40.78 165 GLU X N 1
ATOM 1442 C CA . GLU A 1 170 ? -11.739 25.590 -3.409 1.00 41.41 165 GLU X CA 1
ATOM 1443 C C . GLU A 1 170 ? -10.311 25.049 -3.484 1.00 41.41 165 GLU X C 1
ATOM 1444 O O . GLU A 1 170 ? -9.606 25.044 -2.475 1.00 41.63 165 GLU X O 1
ATOM 1450 N N . LYS A 1 171 ? -9.880 24.629 -4.674 1.00 41.14 166 LYS X N 1
ATOM 1451 C CA . LYS A 1 171 ? -8.562 24.010 -4.833 1.00 41.17 166 LYS X CA 1
ATOM 1452 C C . LYS A 1 171 ? -7.458 24.860 -5.508 1.00 40.88 166 LYS X C 1
ATOM 1453 O O . LYS A 1 171 ? -6.275 24.508 -5.421 1.00 41.35 166 LYS X O 1
ATOM 1459 N N . ASN A 1 172 ? -7.819 25.963 -6.164 1.00 39.92 167 ASN X N 1
ATOM 1460 C CA . ASN A 1 172 ? -6.827 26.792 -6.882 1.00 39.14 167 ASN X CA 1
ATOM 1461 C C . ASN A 1 172 ? -6.111 26.052 -8.030 1.00 38.56 167 ASN X C 1
ATOM 1462 O O . ASN A 1 172 ? -4.915 26.239 -8.248 1.00 38.48 167 ASN X O 1
ATOM 1467 N N . ILE A 1 173 ? -6.850 25.204 -8.743 1.00 37.68 168 ILE X N 1
ATOM 1468 C CA . ILE A 1 173 ? -6.323 24.431 -9.851 1.00 36.68 168 ILE X CA 1
ATOM 1469 C C . ILE A 1 173 ? -7.009 24.885 -11.127 1.00 36.67 168 ILE X C 1
ATOM 1470 O O . ILE A 1 173 ? -8.234 25.017 -11.164 1.00 36.81 168 ILE X O 1
ATOM 1475 N N . CYS A 1 174 ? -6.228 25.113 -12.175 1.00 36.22 169 CYS X N 1
ATOM 1476 C CA . CYS A 1 174 ? -6.793 25.354 -13.504 1.00 36.40 169 CYS X CA 1
ATOM 1477 C C . CYS A 1 174 ? -6.739 24.064 -14.320 1.00 36.48 169 CYS X C 1
ATOM 1478 O O . CYS A 1 174 ? -5.684 23.423 -14.417 1.00 36.65 169 CYS X O 1
ATOM 1481 N N . HIS A 1 175 ? -7.866 23.666 -14.904 1.00 36.50 170 HIS X N 1
ATOM 1482 C CA . HIS A 1 175 ? -7.911 22.353 -15.549 1.00 36.19 170 HIS X CA 1
ATOM 1483 C C . HIS A 1 175 ? -7.063 22.336 -16.808 1.00 35.87 170 HIS X C 1
ATOM 1484 O O . HIS A 1 175 ? -6.316 21.380 -17.044 1.00 35.48 170 HIS X O 1
ATOM 1491 N N . ARG A 1 176 ? -7.183 23.392 -17.610 1.00 35.63 171 ARG X N 1
ATOM 1492 C CA . ARG A 1 176 ? -6.246 23.606 -18.705 1.00 35.47 171 ARG X CA 1
ATOM 1493 C C . ARG A 1 176 ? -6.437 22.699 -19.955 1.00 35.42 171 ARG X C 1
ATOM 1494 O O . ARG A 1 176 ? -5.663 22.795 -20.894 1.00 35.60 171 ARG X O 1
ATOM 1502 N N . ASP A 1 177 ? -7.441 21.816 -19.970 1.00 35.80 172 ASP X N 1
ATOM 1503 C CA . ASP A 1 177 ? -7.700 20.926 -21.141 1.00 35.80 172 ASP X CA 1
ATOM 1504 C C . ASP A 1 177 ? -9.150 20.428 -21.112 1.00 35.47 172 ASP X C 1
ATOM 1505 O O . ASP A 1 177 ? -9.423 19.238 -21.347 1.00 35.48 172 ASP X O 1
ATOM 1510 N N . VAL A 1 178 ? -10.071 21.345 -20.806 1.00 34.70 173 VAL X N 1
ATOM 1511 C CA . VAL A 1 178 ? -11.497 21.064 -20.858 1.00 34.53 173 VAL X CA 1
ATOM 1512 C C . VAL A 1 178 ? -11.938 20.793 -22.306 1.00 34.91 173 VAL X C 1
ATOM 1513 O O . VAL A 1 178 ? -11.919 21.694 -23.158 1.00 35.33 173 VAL X O 1
ATOM 1517 N N . LYS A 1 179 ? -12.302 19.541 -22.578 1.00 34.81 174 LYS X N 1
ATOM 1518 C CA . LYS A 1 179 ? -12.815 19.133 -23.884 1.00 35.36 174 LYS X CA 1
ATOM 1519 C C . LYS A 1 179 ? -13.824 17.974 -23.760 1.00 35.40 174 LYS X C 1
ATOM 1520 O O . LYS A 1 179 ? -13.830 17.281 -22.740 1.00 35.59 174 LYS X O 1
ATOM 1526 N N . PRO A 1 180 ? -14.708 17.783 -24.764 1.00 35.48 175 PRO X N 1
ATOM 1527 C CA . PRO A 1 180 ? -15.680 16.669 -24.724 1.00 35.84 175 PRO X CA 1
ATOM 1528 C C . PRO A 1 180 ? -15.144 15.320 -24.228 1.00 36.22 175 PRO X C 1
ATOM 1529 O O . PRO A 1 180 ? -15.763 14.694 -23.363 1.00 36.78 175 PRO X O 1
ATOM 1533 N N . SER A 1 181 ? -13.996 14.894 -24.738 1.00 36.77 176 SER X N 1
ATOM 1534 C CA . SER A 1 181 ? -13.415 13.611 -24.355 1.00 37.28 176 SER X CA 1
ATOM 1535 C C . SER A 1 181 ? -13.089 13.511 -22.862 1.00 37.70 176 SER X C 1
ATOM 1536 O O . SER A 1 181 ? -12.887 12.409 -22.353 1.00 37.83 176 SER X O 1
ATOM 1539 N N . ASN A 1 182 ? -13.069 14.662 -22.177 1.00 38.39 177 ASN X N 1
ATOM 1540 C CA . ASN A 1 182 ? -12.777 14.769 -20.740 1.00 38.60 177 ASN X CA 1
ATOM 1541 C C . ASN A 1 182 ? -13.973 14.991 -19.821 1.00 38.92 177 ASN X C 1
ATOM 1542 O O . ASN A 1 182 ? -13.794 15.099 -18.600 1.00 38.95 177 ASN X O 1
ATOM 1547 N N . ILE A 1 183 ? -15.176 15.097 -20.384 1.00 39.08 178 ILE X N 1
ATOM 1548 C CA . ILE A 1 183 ? -16.393 15.194 -19.561 1.00 39.16 178 ILE X CA 1
ATOM 1549 C C . ILE A 1 183 ? -17.059 13.830 -19.597 1.00 39.02 178 ILE X C 1
ATOM 1550 O O . ILE A 1 183 ? -17.605 13.431 -20.624 1.00 39.05 178 ILE X O 1
ATOM 1555 N N . LEU A 1 184 ? -17.008 13.107 -18.491 1.00 39.30 179 LEU X N 1
ATOM 1556 C CA . LEU A 1 184 ? -17.523 11.736 -18.489 1.00 39.48 179 LEU X CA 1
ATOM 1557 C C . LEU A 1 184 ? -18.900 11.668 -17.877 1.00 39.73 179 LEU X C 1
ATOM 1558 O O . LEU A 1 184 ? -19.218 12.433 -16.967 1.00 39.78 179 LEU X O 1
ATOM 1563 N N . MET A 1 185 ? -19.718 10.756 -18.392 1.00 40.22 180 MET X N 1
ATOM 1564 C CA . MET A 1 185 ? -21.079 10.558 -17.906 1.00 41.10 180 MET X CA 1
ATOM 1565 C C . MET A 1 185 ? -21.230 9.135 -17.403 1.00 40.63 180 MET X C 1
ATOM 1566 O O . MET A 1 185 ? -20.704 8.197 -18.023 1.00 40.84 180 MET X O 1
ATOM 1571 N N . ASP A 1 186 ? -21.938 8.957 -16.289 1.00 40.13 181 ASP X N 1
ATOM 1572 C CA . ASP A 1 186 ? -22.293 7.604 -15.871 1.00 39.85 181 ASP X CA 1
ATOM 1573 C C . ASP A 1 186 ? -23.691 7.259 -16.373 1.00 40.07 181 ASP X C 1
ATOM 1574 O O . ASP A 1 186 ? -24.325 8.082 -17.037 1.00 40.27 181 ASP X O 1
ATOM 1579 N N . LYS A 1 187 ? -24.169 6.054 -16.075 1.00 40.18 182 LYS X N 1
ATOM 1580 C CA . LYS A 1 187 ? -25.513 5.641 -16.493 1.00 40.42 182 LYS X CA 1
ATOM 1581 C C . LYS A 1 187 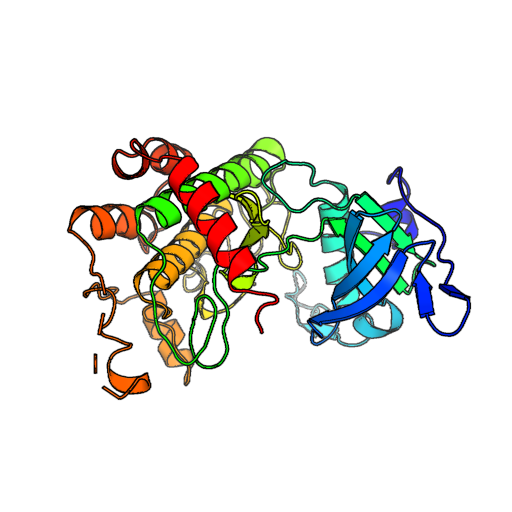? -26.649 6.432 -15.824 1.00 40.68 182 LYS X C 1
ATOM 1582 O O . LYS A 1 187 ? -27.742 6.570 -16.393 1.00 40.70 182 LYS X O 1
ATOM 1588 N N . ASN A 1 188 ? -26.384 6.953 -14.630 1.00 40.72 183 ASN X N 1
ATOM 1589 C CA . ASN A 1 188 ? -27.439 7.539 -13.809 1.00 41.08 183 ASN X CA 1
ATOM 1590 C C . ASN A 1 188 ? -27.568 9.049 -14.036 1.00 41.26 183 ASN X C 1
ATOM 1591 O O . ASN A 1 188 ? -28.401 9.717 -13.427 1.00 41.83 183 ASN X O 1
ATOM 1596 N N . GLY A 1 189 ? -26.748 9.589 -14.920 1.00 41.03 184 GLY X N 1
ATOM 1597 C CA . GLY A 1 189 ? -26.832 11.005 -15.214 1.00 41.32 184 GLY X CA 1
ATOM 1598 C C . GLY A 1 189 ? -25.907 11.911 -14.420 1.00 41.41 184 GLY X C 1
ATOM 1599 O O . GLY A 1 189 ? -26.114 13.122 -14.394 1.00 41.86 184 GLY X O 1
ATOM 1600 N N . ARG A 1 190 ? -24.892 11.346 -13.766 1.00 41.17 185 ARG X N 1
ATOM 1601 C CA . ARG A 1 190 ? -23.814 12.164 -13.203 1.00 40.76 185 ARG X CA 1
ATOM 1602 C C . ARG A 1 190 ? -22.768 12.468 -14.285 1.00 40.31 185 ARG X C 1
ATOM 1603 O O . ARG A 1 190 ? -22.440 11.612 -15.112 1.00 40.72 185 ARG X O 1
ATOM 1611 N N . VAL A 1 191 ? -22.258 13.690 -14.278 1.00 39.49 186 VAL X N 1
ATOM 1612 C CA . VAL A 1 191 ? -21.280 14.125 -15.258 1.00 38.97 186 VAL X CA 1
ATOM 1613 C C . VAL A 1 191 ? -20.025 14.596 -14.524 1.00 38.65 186 VAL X C 1
ATOM 1614 O O . VAL A 1 191 ? -20.107 15.376 -13.573 1.00 38.92 186 VAL X O 1
ATOM 1618 N N . LYS A 1 192 ? -18.862 14.119 -14.940 1.00 37.89 187 LYS X N 1
ATOM 1619 C CA . LYS A 1 192 ? -17.659 14.451 -14.193 1.00 37.74 187 LYS X CA 1
ATOM 1620 C C . LYS A 1 192 ? -16.501 14.929 -15.063 1.00 37.71 187 LYS X C 1
ATOM 1621 O O . LYS A 1 192 ? -16.184 14.318 -16.077 1.00 37.62 187 LYS X O 1
ATOM 1627 N N . LEU A 1 193 ? -15.900 16.043 -14.647 1.00 37.71 188 LEU X N 1
ATOM 1628 C CA . LEU A 1 193 ? -14.638 16.537 -15.196 1.00 37.57 188 LEU X CA 1
ATOM 1629 C C . LEU A 1 193 ? -13.487 15.587 -14.866 1.00 37.49 188 LEU X C 1
ATOM 1630 O O . LEU A 1 193 ? -13.349 15.134 -13.727 1.00 38.02 188 LEU X O 1
ATOM 1635 N N . SER A 1 194 ? -12.660 15.296 -15.861 1.00 37.19 189 SER X N 1
ATOM 1636 C CA . SER A 1 194 ? -11.564 14.355 -15.681 1.00 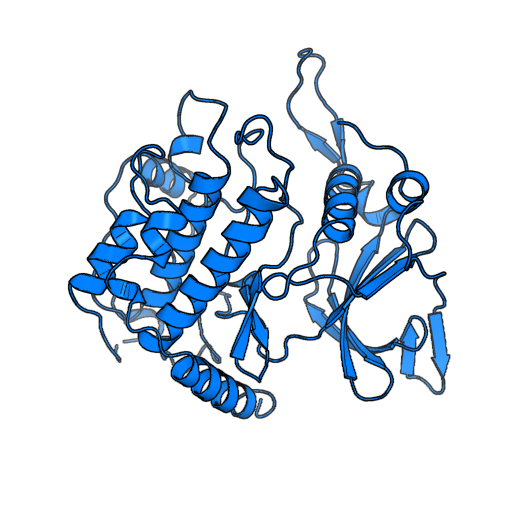36.88 189 SER X CA 1
ATOM 1637 C C . SER A 1 194 ? -10.323 14.717 -16.499 1.00 36.79 189 SER X C 1
ATOM 1638 O O . SER A 1 194 ? -10.320 15.707 -17.234 1.00 36.16 189 SER X O 1
ATOM 1641 N N . ASP A 1 195 ? -9.296 13.870 -16.359 1.00 36.94 190 ASP X N 1
ATOM 1642 C CA . ASP A 1 195 ? -7.936 14.054 -16.893 1.00 37.11 190 ASP X CA 1
ATOM 1643 C C . ASP A 1 195 ? -7.284 15.381 -16.556 1.00 36.82 190 ASP X C 1
ATOM 1644 O O . ASP A 1 195 ? -7.421 16.381 -17.266 1.00 36.37 190 ASP X O 1
ATOM 1649 N N . PHE A 1 196 ? -6.530 15.361 -15.472 1.00 37.21 191 PHE X N 1
ATOM 1650 C CA . PHE A 1 196 ? -5.862 16.558 -15.016 1.00 36.46 191 PHE X CA 1
ATOM 1651 C C . PHE A 1 196 ? -4.397 16.529 -15.431 1.00 36.08 191 PHE X C 1
ATOM 1652 O O . PHE A 1 196 ? -3.533 17.049 -14.731 1.00 36.11 191 PHE X O 1
ATOM 1660 N N . GLY A 1 197 ? -4.135 15.952 -16.605 1.00 35.53 192 GLY X N 1
ATOM 1661 C CA . GLY A 1 197 ? -2.770 15.745 -17.089 1.00 35.38 192 GLY X CA 1
ATOM 1662 C C . GLY A 1 197 ? -2.076 17.022 -17.517 1.00 35.51 192 GLY X C 1
ATOM 1663 O O . GLY A 1 197 ? -0.860 17.062 -17.625 1.00 35.56 192 GLY X O 1
ATOM 1664 N N . GLU A 1 198 ? -2.865 18.063 -17.756 1.00 35.97 193 GLU X N 1
ATOM 1665 C CA . GLU A 1 198 ? -2.385 19.361 -18.214 1.00 36.65 193 GLU X CA 1
ATOM 1666 C C . GLU A 1 198 ? -2.611 20.406 -17.104 1.00 36.83 193 GLU X C 1
ATOM 1667 O O . GLU A 1 198 ? -2.235 21.568 -17.245 1.00 37.21 193 GLU X O 1
ATOM 1673 N N . SER A 1 199 ? -3.224 19.981 -15.998 1.00 36.79 194 SER X N 1
ATOM 1674 C CA . SER A 1 199 ? -3.649 20.898 -14.932 1.00 36.76 194 SER X CA 1
ATOM 1675 C C . SER A 1 199 ? -2.500 21.451 -14.096 1.00 36.22 194 SER X C 1
ATOM 1676 O O . SER A 1 199 ? -1.523 20.753 -13.841 1.00 36.62 194 SER X O 1
ATOM 1679 N N . GLU A 1 200 ? -2.632 22.704 -13.663 1.00 35.53 195 GLU X N 1
ATOM 1680 C CA . GLU A 1 200 ? -1.584 23.396 -12.904 1.00 34.70 195 GLU X CA 1
ATOM 1681 C C . GLU A 1 200 ? -2.194 24.164 -11.738 1.00 34.74 195 GLU X C 1
ATOM 1682 O O . GLU A 1 200 ? -3.357 24.587 -11.805 1.00 34.72 195 GLU X O 1
ATOM 1688 N N . TYR A 1 201 ? -1.412 24.337 -10.673 1.00 34.53 196 TYR X N 1
ATOM 1689 C CA . TYR A 1 201 ? -1.794 25.215 -9.575 1.00 34.89 196 TYR X CA 1
ATOM 1690 C C . TYR A 1 201 ? -1.519 26.662 -9.973 1.00 35.20 196 TYR X C 1
ATOM 1691 O O . TYR A 1 201 ? -0.399 27.004 -10.360 1.00 35.17 196 TYR X O 1
ATOM 1700 N N . MET A 1 202 ? -2.542 27.501 -9.873 1.00 35.47 197 MET X N 1
ATOM 1701 C CA . MET A 1 202 ? -2.435 28.896 -10.253 1.00 36.14 197 MET X CA 1
ATOM 1702 C C . MET A 1 202 ? -1.570 29.678 -9.255 1.00 36.77 197 MET X C 1
ATOM 1703 O O . MET A 1 202 ? -1.365 29.244 -8.113 1.00 36.92 197 MET X O 1
ATOM 1708 N N . VAL A 1 203 ? -1.049 30.819 -9.701 1.00 37.07 198 VAL X N 1
ATOM 1709 C CA . VAL A 1 203 ? -0.355 31.745 -8.823 1.00 37.48 198 VAL X CA 1
ATOM 1710 C C . VAL A 1 203 ? -1.055 33.095 -8.988 1.00 38.21 198 VAL X C 1
ATOM 1711 O O . VAL A 1 203 ? -0.983 33.714 -10.060 1.00 38.21 198 VAL X O 1
ATOM 1715 N N . ASP A 1 204 ? -1.743 33.525 -7.925 1.00 38.59 199 ASP X N 1
ATOM 1716 C CA . ASP A 1 204 ? -2.657 34.676 -7.961 1.00 38.96 199 ASP X CA 1
ATOM 1717 C C . ASP A 1 204 ? -3.676 34.593 -9.108 1.00 39.08 199 ASP X C 1
ATOM 1718 O O . ASP A 1 204 ? -3.893 35.565 -9.844 1.00 38.62 199 ASP X O 1
ATOM 1723 N N . LYS A 1 205 ? -4.296 33.416 -9.241 1.00 39.51 200 LYS X N 1
ATOM 1724 C CA . LYS A 1 205 ? -5.301 33.128 -10.282 1.00 39.88 200 LYS X CA 1
ATOM 1725 C C . LYS A 1 205 ? -4.715 33.003 -11.701 1.00 39.98 200 LYS X C 1
ATOM 1726 O O . LYS A 1 205 ? -5.435 32.652 -12.634 1.00 40.06 200 LYS X O 1
ATOM 1732 N N . LYS A 1 206 ? -3.427 33.305 -11.866 1.00 40.23 201 LYS X N 1
ATOM 1733 C CA . LYS A 1 206 ? -2.771 33.230 -13.176 1.00 40.48 201 LYS X CA 1
ATOM 1734 C C . LYS A 1 206 ? -2.238 31.823 -13.424 1.00 40.16 201 LYS X C 1
ATOM 1735 O O . LYS A 1 206 ? -1.805 31.153 -12.490 1.00 40.20 201 LYS X O 1
ATOM 1741 N N . ILE A 1 207 ? -2.253 31.379 -14.676 1.00 40.29 202 ILE X N 1
ATOM 1742 C CA . ILE A 1 207 ? -1.529 30.152 -15.042 1.00 40.29 202 ILE X CA 1
ATOM 1743 C C . ILE A 1 207 ? -0.280 30.394 -15.877 1.00 40.53 202 ILE X C 1
ATOM 1744 O O . ILE A 1 207 ? -0.183 31.379 -16.623 1.00 39.80 202 ILE X O 1
ATOM 1749 N N . LYS A 1 208 ? 0.651 29.450 -15.746 1.00 41.04 203 LYS X N 1
ATOM 1750 C CA . LYS A 1 208 ? 1.968 29.511 -16.386 1.00 41.72 203 LYS X CA 1
ATOM 1751 C C . LYS A 1 208 ? 1.976 30.066 -17.819 1.00 41.56 203 LYS X C 1
ATOM 1752 O O . LYS A 1 208 ? 2.294 31.248 -17.997 1.00 41.54 203 LYS X O 1
ATOM 1758 N N . GLY A 1 209 ? 1.646 29.240 -18.822 1.00 41.06 204 GLY X N 1
ATOM 1759 C CA . GLY A 1 209 ? 1.558 29.748 -20.203 1.00 40.94 204 GLY X CA 1
ATOM 1760 C C . GLY A 1 209 ? 1.617 28.802 -21.394 1.00 40.53 204 GLY X C 1
ATOM 1761 O O . GLY A 1 209 ? 2.659 28.227 -21.673 1.00 41.02 204 GLY X O 1
ATOM 1762 N N . SER A 1 210 ? 0.495 28.672 -22.103 1.00 40.22 205 SER X N 1
ATOM 1763 C CA . SER A 1 210 ? 0.382 27.973 -23.419 1.00 40.17 205 SER X CA 1
ATOM 1764 C C . SER A 1 210 ? 0.661 26.472 -23.408 1.00 39.87 205 SER X C 1
ATOM 1765 O O . SER A 1 210 ? 1.785 26.040 -23.630 1.00 40.37 205 SER X O 1
ATOM 1768 N N . ARG A 1 211 ? -0.400 25.700 -23.191 1.00 39.45 206 ARG X N 1
ATOM 1769 C CA . ARG A 1 211 ? -0.340 24.273 -22.949 1.00 38.88 206 ARG X CA 1
ATOM 1770 C C . ARG A 1 211 ? -1.796 23.798 -22.964 1.00 38.92 206 ARG X C 1
ATOM 1771 O O . ARG A 1 211 ? -2.675 24.509 -22.489 1.00 39.09 206 ARG X O 1
ATOM 1779 N N . GLY A 1 212 ? -2.046 22.614 -23.525 1.00 38.81 207 GLY X N 1
ATOM 1780 C CA . GLY A 1 212 ? -3.404 22.088 -23.712 1.00 38.53 207 GLY X CA 1
ATOM 1781 C C . GLY A 1 212 ? -3.615 21.573 -25.134 1.00 38.70 207 GLY X C 1
ATOM 1782 O O . GLY A 1 212 ? -2.672 21.137 -25.791 1.00 38.64 207 GLY X O 1
ATOM 1783 N N . THR A 1 213 ? -4.854 21.632 -25.616 1.00 38.50 208 THR X N 1
ATOM 1784 C CA . THR A 1 213 ? -5.192 21.161 -26.951 1.00 38.42 208 THR X CA 1
ATOM 1785 C C . THR A 1 213 ? -5.459 22.380 -27.807 1.00 38.55 208 THR X C 1
ATOM 1786 O O . THR A 1 213 ? -6.317 23.197 -27.457 1.00 38.30 208 THR X O 1
ATOM 1790 N N . TYR A 1 214 ? -4.726 22.486 -28.921 1.00 38.57 209 TYR X N 1
ATOM 1791 C CA . TYR A 1 214 ? -4.664 23.706 -29.711 1.00 39.08 209 TYR X CA 1
ATOM 1792 C C . TYR A 1 214 ? -6.030 24.324 -29.991 1.00 38.39 209 TYR X C 1
ATOM 1793 O O . TYR A 1 214 ? -6.228 25.525 -29.812 1.00 38.01 209 TYR X O 1
ATOM 1802 N N . GLU A 1 215 ? -6.974 23.505 -30.439 1.00 37.84 210 GLU X N 1
ATOM 1803 C CA . GLU A 1 215 ? -8.225 24.053 -30.962 1.00 37.23 210 GLU X CA 1
ATOM 1804 C C . GLU A 1 215 ? -9.163 24.513 -29.855 1.00 36.16 210 GLU X C 1
ATOM 1805 O O . GLU A 1 215 ? -10.195 25.113 -30.133 1.00 36.70 210 GLU X O 1
ATOM 1811 N N . PHE A 1 216 ? -8.764 24.275 -28.610 1.00 34.83 211 PHE X N 1
ATOM 1812 C CA . PHE A 1 216 ? -9.522 24.695 -27.444 1.00 34.07 211 PHE X CA 1
ATOM 1813 C C . PHE A 1 216 ? -8.866 25.861 -26.689 1.00 34.02 211 PHE X C 1
ATOM 1814 O O . PHE A 1 216 ? -9.368 26.295 -25.650 1.00 34.17 211 PHE X O 1
ATOM 1822 N N . MET A 1 217 ? -7.756 26.367 -27.220 1.00 34.05 212 MET X N 1
ATOM 1823 C CA . MET A 1 217 ? -6.977 27.436 -26.584 1.00 34.51 212 MET X CA 1
ATOM 1824 C C . MET A 1 217 ? -7.536 28.835 -26.851 1.00 34.03 212 MET X C 1
ATOM 1825 O O . MET A 1 217 ? -7.877 29.164 -27.999 1.00 34.31 212 MET X O 1
ATOM 1830 N N . PRO A 1 218 ? -7.602 29.675 -25.802 1.00 33.54 213 PRO X N 1
ATOM 1831 C CA . PRO A 1 218 ? -8.176 31.020 -25.916 1.00 33.10 213 PRO X CA 1
ATOM 1832 C C . PRO A 1 218 ? -7.319 32.026 -26.685 1.00 32.64 213 PRO X C 1
ATOM 1833 O O . PRO A 1 218 ? -6.101 31.849 -26.808 1.00 32.77 213 PRO X O 1
ATOM 1837 N N . PRO A 1 219 ? -7.954 33.079 -27.219 1.00 32.25 214 PRO X N 1
ATOM 1838 C CA . PRO A 1 219 ? -7.238 34.178 -27.860 1.00 31.98 214 PRO X CA 1
ATOM 1839 C C . PRO A 1 219 ? -6.059 34.742 -27.060 1.00 31.84 214 PRO X C 1
ATOM 1840 O O . PRO A 1 219 ? -5.034 35.065 -27.662 1.00 32.15 214 PRO X O 1
ATOM 1844 N N . GLU A 1 220 ? -6.197 34.871 -25.740 1.00 31.89 215 GLU X N 1
ATOM 1845 C CA . GLU A 1 220 ? -5.103 35.346 -24.858 1.00 32.16 215 GLU X CA 1
ATOM 1846 C C . GLU A 1 220 ? -3.761 34.770 -25.240 1.00 31.94 215 GLU X C 1
ATOM 1847 O O . GLU A 1 220 ? -2.756 35.469 -25.223 1.00 31.99 215 GLU X O 1
ATOM 1853 N N . PHE A 1 221 ? -3.756 33.471 -25.538 1.00 31.98 216 PHE X N 1
ATOM 1854 C CA . PHE A 1 221 ? -2.533 32.721 -25.814 1.00 31.81 216 PHE X CA 1
ATOM 1855 C C . PHE A 1 221 ? -1.769 33.270 -27.011 1.00 31.83 216 PHE X C 1
ATOM 1856 O O . PHE A 1 221 ? -0.591 32.979 -27.168 1.00 31.75 216 PHE X O 1
ATOM 1864 N N . PHE A 1 222 ? -2.441 34.083 -27.826 1.00 32.21 217 PHE X N 1
ATOM 1865 C CA . PHE A 1 222 ? -1.861 34.669 -29.038 1.00 32.96 217 PHE X CA 1
ATOM 1866 C C . PHE A 1 222 ? -1.495 36.147 -28.889 1.00 33.00 217 PHE X C 1
ATOM 1867 O O . PHE A 1 222 ? -1.306 36.850 -29.876 1.00 32.76 217 PHE X O 1
ATOM 1875 N N . SER A 1 223 ? -1.362 36.594 -27.641 1.00 33.49 218 SER X N 1
ATOM 1876 C CA . SER A 1 223 ? -1.030 37.987 -27.322 1.00 33.76 218 SER X CA 1
ATOM 1877 C C . SER A 1 223 ? 0.436 38.158 -26.939 1.00 34.00 218 SER X C 1
ATOM 1878 O O . SER A 1 223 ? 1.241 37.237 -27.100 1.00 34.26 218 SER X O 1
ATOM 1881 N N . ASN A 1 224 ? 0.770 39.339 -26.415 1.00 34.05 219 ASN X N 1
ATOM 1882 C CA . ASN A 1 224 ? 2.048 39.556 -25.737 1.00 34.16 219 ASN X CA 1
ATOM 1883 C C . ASN A 1 224 ? 2.039 39.124 -24.261 1.00 34.52 219 ASN X C 1
ATOM 1884 O O . ASN A 1 224 ? 3.101 39.061 -23.619 1.00 34.29 219 ASN X O 1
ATOM 1889 N N . GLU A 1 225 ? 0.854 38.794 -23.740 1.00 35.03 220 GLU X N 1
ATOM 1890 C CA . GLU A 1 225 ? 0.583 38.814 -22.291 1.00 35.68 220 GLU X CA 1
ATOM 1891 C C . GLU A 1 225 ? 1.485 38.004 -21.359 1.00 35.99 220 GLU X C 1
ATOM 1892 O O . GLU A 1 225 ? 2.023 38.559 -20.388 1.00 36.23 220 GLU X O 1
ATOM 1898 N N . SER A 1 226 ? 1.651 36.714 -21.651 1.00 36.11 221 SER X N 1
ATOM 1899 C CA . SER A 1 226 ? 2.500 35.808 -20.848 1.00 36.65 221 SER X CA 1
ATOM 1900 C C . SER A 1 226 ? 1.812 35.217 -19.612 1.00 36.78 221 SER X C 1
ATOM 1901 O O . SER A 1 226 ? 2.176 34.128 -19.155 1.00 36.93 221 SER X O 1
ATOM 1904 N N . SER A 1 227 ? 0.841 35.940 -19.063 1.00 36.82 222 SER X N 1
ATOM 1905 C CA . SER A 1 227 ? 0.007 35.399 -17.995 1.00 36.66 222 SER X CA 1
ATOM 1906 C C . SER A 1 227 ? -1.462 35.611 -18.296 1.00 36.56 222 SER X C 1
ATOM 1907 O O . SER A 1 227 ? -1.843 36.612 -18.907 1.00 36.47 222 SER X O 1
ATOM 1910 N N . TYR A 1 228 ? -2.277 34.645 -17.879 1.00 36.47 223 TYR X N 1
ATOM 1911 C CA . TYR A 1 228 ? -3.701 34.645 -18.156 1.00 36.29 223 TYR X CA 1
ATOM 1912 C C . TYR A 1 228 ? -4.416 34.100 -16.944 1.00 36.64 223 TYR X C 1
ATOM 1913 O O . TYR A 1 228 ? -3.907 33.220 -16.241 1.00 36.87 223 TYR X O 1
ATOM 1922 N N . ASN A 1 229 ? -5.610 34.628 -16.712 1.00 36.78 224 ASN X N 1
ATOM 1923 C CA . ASN A 1 229 ? -6.475 34.170 -15.646 1.00 36.55 224 ASN X CA 1
ATOM 1924 C C . ASN A 1 229 ? -6.942 32.730 -15.884 1.00 36.24 224 ASN X C 1
ATOM 1925 O O . ASN A 1 229 ? -7.700 32.458 -16.811 1.00 35.97 224 ASN X O 1
ATOM 1930 N N . GLY A 1 230 ? -6.472 31.819 -15.039 1.00 36.48 225 GLY X N 1
ATOM 1931 C CA . GLY A 1 230 ? -6.844 30.398 -15.087 1.00 36.53 225 GLY X CA 1
ATOM 1932 C C . GLY A 1 230 ? -8.311 30.093 -15.337 1.00 36.63 225 GLY X C 1
ATOM 1933 O O . GLY A 1 230 ? -8.634 29.322 -16.236 1.00 37.07 225 GLY X O 1
ATOM 1934 N N . ALA A 1 231 ? -9.199 30.708 -14.559 1.00 36.83 226 ALA X N 1
ATOM 1935 C CA . ALA A 1 231 ? -10.647 30.519 -14.720 1.00 36.94 226 ALA X CA 1
ATOM 1936 C C . ALA A 1 231 ? -11.140 30.780 -16.154 1.00 36.83 226 ALA X C 1
ATOM 1937 O O . ALA A 1 231 ? -11.808 29.927 -16.736 1.00 37.17 226 ALA X O 1
ATOM 1939 N N . LYS A 1 232 ? -10.768 31.928 -16.723 1.00 36.74 227 LYS X N 1
ATOM 1940 C CA . LYS A 1 232 ? -11.221 32.347 -18.055 1.00 36.75 227 LYS X CA 1
ATOM 1941 C C . LYS A 1 232 ? -10.712 31.428 -19.158 1.00 36.93 227 LYS X C 1
ATOM 1942 O O . LYS A 1 232 ? -11.354 31.268 -20.207 1.00 36.92 227 LYS X O 1
ATOM 1948 N N . VAL A 1 233 ? -9.553 30.819 -18.922 1.00 36.80 228 VAL X N 1
ATOM 1949 C CA . VAL A 1 233 ? -9.036 29.830 -19.848 1.00 36.22 228 VAL X CA 1
ATOM 1950 C C . VAL A 1 233 ? -9.992 28.636 -19.867 1.00 36.50 228 VAL X C 1
ATOM 1951 O O . VAL A 1 233 ? -10.410 28.200 -20.939 1.00 36.90 228 VAL X O 1
ATOM 1955 N N . ASP A 1 234 ? -10.376 28.147 -18.690 1.00 36.37 229 ASP X N 1
ATOM 1956 C CA . ASP A 1 234 ? -11.300 27.013 -18.595 1.00 36.45 229 ASP X CA 1
ATOM 1957 C C . ASP A 1 234 ? -12.704 27.363 -19.076 1.00 36.62 229 ASP X C 1
ATOM 1958 O O . ASP A 1 234 ? -13.413 26.511 -19.640 1.00 36.76 229 ASP X O 1
ATOM 1963 N N . ILE A 1 235 ? -13.110 28.611 -18.839 1.00 36.56 230 ILE X N 1
ATOM 1964 C CA . ILE A 1 235 ? -14.378 29.107 -19.371 1.00 36.52 230 ILE X CA 1
ATOM 1965 C C . ILE A 1 235 ? -14.374 29.016 -20.902 1.00 36.62 230 ILE X C 1
ATOM 1966 O O . ILE A 1 235 ? -15.282 28.415 -21.476 1.00 36.77 230 ILE X O 1
ATOM 1971 N N . TRP A 1 236 ? -13.344 29.571 -21.552 1.00 36.72 231 TRP X N 1
ATOM 1972 C CA . TRP A 1 236 ? -13.245 29.524 -23.020 1.00 36.96 231 TRP X CA 1
ATOM 1973 C C . TRP A 1 236 ? -13.416 28.113 -23.552 1.00 36.96 231 TRP X C 1
ATOM 1974 O O . TRP A 1 236 ? -14.130 27.890 -24.519 1.00 36.99 231 TRP X O 1
ATOM 1985 N N . SER A 1 237 ? -12.768 27.163 -22.892 1.00 36.96 232 SER X N 1
ATOM 1986 C CA . SER A 1 237 ? -12.733 25.796 -23.363 1.00 37.02 232 SER X CA 1
ATOM 1987 C C . SER A 1 237 ? -14.073 25.116 -23.234 1.00 36.76 232 SER X C 1
ATOM 1988 O O . SER A 1 237 ? -14.424 24.271 -24.066 1.00 36.30 232 SER X O 1
ATOM 1991 N N . LEU A 1 238 ? -14.820 25.502 -22.197 1.00 36.86 233 LEU X N 1
ATOM 1992 C CA . LEU A 1 238 ? -16.177 24.997 -21.982 1.00 36.69 233 LEU X CA 1
ATOM 1993 C C . LEU A 1 238 ? -17.083 25.564 -23.048 1.00 36.43 233 LEU X C 1
ATOM 1994 O O . LEU A 1 238 ? -18.026 24.901 -23.492 1.00 36.89 233 LEU X O 1
ATOM 1999 N N . GLY A 1 239 ? -16.767 26.788 -23.464 1.00 35.83 234 GLY X N 1
ATOM 2000 C CA . GLY A 1 239 ? -17.480 27.458 -24.531 1.00 34.84 234 GLY X CA 1
ATOM 2001 C C . GLY A 1 239 ? -17.366 26.653 -25.799 1.00 34.39 234 GLY X C 1
ATOM 2002 O O . GLY A 1 239 ? -18.369 26.381 -26.451 1.00 34.58 234 GLY X O 1
ATOM 2003 N N . ILE A 1 240 ? -16.137 26.269 -26.149 1.00 34.14 235 ILE X N 1
ATOM 2004 C CA . ILE A 1 240 ? -15.896 25.385 -27.298 1.00 33.41 235 ILE X CA 1
ATOM 2005 C C . ILE A 1 240 ? -16.700 24.085 -27.154 1.00 33.62 235 ILE X C 1
ATOM 2006 O O . ILE A 1 240 ? -17.419 23.714 -28.087 1.00 33.82 235 ILE X O 1
ATOM 2011 N N . CYS A 1 241 ? -16.598 23.415 -25.996 1.00 33.09 236 CYS X N 1
ATOM 2012 C CA . CYS A 1 241 ? -17.379 22.200 -25.746 1.00 32.99 236 CYS X CA 1
ATOM 2013 C C . CYS A 1 241 ? -18.858 22.462 -26.041 1.00 33.34 236 CYS X C 1
ATOM 2014 O O . CYS A 1 241 ? -19.517 21.639 -26.701 1.00 33.25 236 CYS X O 1
ATOM 2017 N N . LEU A 1 242 ? -19.355 23.610 -25.558 1.00 32.92 237 LEU X N 1
ATOM 2018 C CA . LEU A 1 242 ? -20.711 24.085 -25.848 1.00 33.02 237 LEU X CA 1
ATOM 2019 C C . LEU A 1 242 ? -20.968 24.210 -27.355 1.00 32.86 237 LEU X C 1
ATOM 2020 O O . LEU A 1 242 ? -21.957 23.678 -27.868 1.00 32.96 237 LEU X O 1
ATOM 2025 N N . TYR A 1 243 ? -20.071 24.895 -28.058 1.00 32.99 238 TYR X N 1
ATOM 2026 C CA . TYR A 1 243 ? -20.139 24.991 -29.522 1.00 33.26 238 TYR X CA 1
ATOM 2027 C C . TYR A 1 243 ? -20.138 23.618 -30.185 1.00 33.46 238 TYR X C 1
ATOM 2028 O O . TYR A 1 243 ? -20.882 23.381 -31.137 1.00 33.29 238 TYR X O 1
ATOM 2037 N N . VAL A 1 244 ? -19.280 22.733 -29.686 1.00 33.91 239 VAL X N 1
ATOM 2038 C CA . VAL A 1 244 ? -19.196 21.356 -30.163 1.00 34.67 239 VAL X CA 1
ATOM 2039 C C . VAL A 1 244 ? -20.499 20.585 -29.872 1.00 35.01 239 VAL X C 1
ATOM 2040 O O . VAL A 1 244 ? -20.973 19.810 -30.708 1.00 35.01 239 VAL X O 1
ATOM 2044 N N . MET A 1 245 ? -21.078 20.808 -28.694 1.00 35.03 240 MET X N 1
ATOM 2045 C CA . MET A 1 245 ? -22.329 20.146 -28.325 1.00 35.03 240 MET X CA 1
ATOM 2046 C C . MET A 1 245 ? -23.503 20.619 -29.180 1.00 34.89 240 MET X C 1
ATOM 2047 O O . MET A 1 245 ? -24.449 19.870 -29.421 1.00 34.75 240 MET X O 1
ATOM 2052 N N . PHE A 1 246 ? -23.422 21.867 -29.626 1.00 34.76 241 PHE X N 1
ATOM 2053 C CA . PHE A 1 246 ? -24.407 22.450 -30.527 1.00 34.85 241 PHE X CA 1
ATOM 2054 C C . PHE A 1 246 ? -24.290 21.910 -31.947 1.00 35.01 241 PHE X C 1
ATOM 2055 O O . PHE A 1 246 ? -25.292 21.514 -32.549 1.00 34.96 241 PHE X O 1
ATOM 2063 N N . TYR A 1 247 ? -23.069 21.881 -32.476 1.00 35.21 242 TYR X N 1
ATOM 2064 C CA . TYR A 1 247 ? -22.882 21.604 -33.901 1.00 35.78 242 TYR X CA 1
ATOM 2065 C C . TYR A 1 247 ? -22.215 20.273 -34.238 1.00 36.09 242 TYR X C 1
ATOM 2066 O O . TYR A 1 247 ? -22.184 19.873 -35.403 1.00 36.15 242 TYR X O 1
ATOM 2075 N N . ASN A 1 248 ? -21.704 19.586 -33.219 1.00 36.71 243 ASN X N 1
ATOM 2076 C CA . ASN A 1 248 ? -20.967 18.332 -33.406 1.00 37.44 243 ASN X CA 1
ATOM 2077 C C . ASN A 1 248 ? -19.676 18.529 -34.193 1.00 37.94 243 ASN X C 1
ATOM 2078 O O . ASN A 1 248 ? -19.091 17.587 -34.732 1.00 37.76 243 ASN X O 1
ATOM 2083 N N . VAL A 1 249 ? -19.242 19.781 -34.223 1.00 39.03 244 VAL X N 1
ATOM 2084 C CA . VAL A 1 249 ? -18.027 20.188 -34.894 1.00 40.38 244 VAL X CA 1
ATOM 2085 C C . VAL A 1 249 ? -17.413 21.322 -34.068 1.00 41.45 244 VAL X C 1
ATOM 2086 O O . VAL A 1 249 ? -18.119 22.074 -33.385 1.00 41.64 244 VAL X O 1
ATOM 2090 N N . VAL A 1 250 ? -16.093 21.410 -34.119 1.00 42.57 245 VAL X N 1
ATOM 2091 C CA . VAL A 1 250 ? -15.334 22.455 -33.454 1.00 43.78 245 VAL X CA 1
ATOM 2092 C C . VAL A 1 250 ? -15.395 23.756 -34.319 1.00 44.79 245 VAL X C 1
ATOM 2093 O O . VAL A 1 250 ? -15.397 23.668 -35.546 1.00 44.53 245 VAL X O 1
ATOM 2097 N N . PRO A 1 251 ? -15.475 24.951 -33.684 1.00 45.98 246 PRO X N 1
ATOM 2098 C CA . PRO A 1 251 ? -15.771 26.211 -34.393 1.00 47.10 246 PRO X CA 1
ATOM 2099 C C . PRO A 1 251 ? -14.876 26.572 -35.576 1.00 48.50 246 PRO X C 1
ATOM 2100 O O . PRO A 1 251 ? -14.969 25.940 -36.630 1.00 48.97 246 PRO X O 1
ATOM 2104 N N . PHE A 1 252 ? -14.065 27.617 -35.428 1.00 50.10 247 PHE X N 1
ATOM 2105 C CA . PHE A 1 252 ? -13.172 28.065 -36.508 1.00 51.58 247 PHE X CA 1
ATOM 2106 C C . PHE A 1 252 ? -12.056 27.053 -36.752 1.00 52.52 247 PHE X C 1
ATOM 2107 O O . PHE A 1 252 ? -11.448 27.039 -37.837 1.00 52.38 247 PHE X O 1
ATOM 2115 N N . SER A 1 253 ? -11.835 26.203 -35.738 1.00 53.27 248 SER X N 1
ATOM 2116 C CA . SER A 1 253 ? -10.718 25.262 -35.649 1.00 54.30 248 SER X CA 1
ATOM 2117 C C . SER A 1 253 ? -10.474 24.413 -36.907 1.00 54.95 248 SER X C 1
ATOM 2118 O O . SER A 1 253 ? -9.975 24.912 -37.926 1.00 55.02 248 SER X O 1
ATOM 2121 N N . LEU A 1 254 ? -10.806 23.125 -36.805 1.00 55.90 249 LEU X N 1
ATOM 2122 C CA . LEU A 1 254 ? -10.720 22.145 -37.897 1.00 56.43 249 LEU X CA 1
ATOM 2123 C C . LEU A 1 254 ? -9.285 21.886 -38.406 1.00 57.15 249 LEU X C 1
ATOM 2124 O O . LEU A 1 254 ? -8.391 22.727 -38.254 1.00 57.13 249 LEU X O 1
ATOM 2129 N N . LYS A 1 255 ? -9.084 20.710 -39.004 1.00 57.97 250 LYS X N 1
ATOM 2130 C CA . LYS A 1 255 ? -7.761 20.243 -39.448 1.00 58.49 250 LYS X CA 1
ATOM 2131 C C . LYS A 1 255 ? -7.161 21.086 -40.568 1.00 58.66 250 LYS X C 1
ATOM 2132 O O . LYS A 1 255 ? -7.869 21.856 -41.220 1.00 58.79 250 LYS X O 1
ATOM 2138 N N . ILE A 1 256 ? -5.851 20.920 -40.769 1.00 58.89 251 ILE X N 1
ATOM 2139 C CA . ILE A 1 256 ? -5.094 21.467 -41.920 1.00 59.03 251 ILE X CA 1
ATOM 2140 C C . ILE A 1 256 ? -5.488 22.890 -42.408 1.00 59.08 251 ILE X C 1
ATOM 2141 O O . ILE A 1 256 ? -6.430 23.059 -43.189 1.00 59.18 251 ILE X O 1
ATOM 2146 N N . SER A 1 257 ? -4.754 23.908 -41.960 1.00 59.07 252 SER X N 1
ATOM 2147 C CA . SER A 1 257 ? -3.609 23.743 -41.063 1.00 58.85 252 SER X CA 1
ATOM 2148 C C . SER A 1 257 ? -3.751 24.614 -39.812 1.00 58.74 252 SER X C 1
ATOM 2149 O O . SER A 1 257 ? -4.785 25.260 -39.609 1.00 58.58 252 SER X O 1
ATOM 2152 N N . LEU A 1 258 ? -2.711 24.627 -38.980 1.00 58.68 253 LEU X N 1
ATOM 2153 C CA . LEU A 1 258 ? -2.776 25.276 -37.664 1.00 58.68 253 LEU X CA 1
ATOM 2154 C C . LEU A 1 258 ? -2.436 26.757 -37.624 1.00 58.45 253 LEU X C 1
ATOM 2155 O O . LEU A 1 258 ? -2.855 27.470 -36.708 1.00 58.51 253 LEU X O 1
ATOM 2160 N N . VAL A 1 259 ? -1.669 27.215 -38.604 1.00 58.13 254 VAL X N 1
ATOM 2161 C CA . VAL A 1 259 ? -1.451 28.635 -38.786 1.00 57.68 254 VAL X CA 1
ATOM 2162 C C . VAL A 1 259 ? -2.827 29.239 -39.055 1.00 57.60 254 VAL X C 1
ATOM 2163 O O . VAL A 1 259 ? -3.226 30.258 -38.415 1.00 57.44 254 VAL X O 1
ATOM 2167 N N . GLU A 1 260 ? -3.566 28.587 -39.968 1.00 57.61 255 GLU X N 1
ATOM 2168 C CA . GLU A 1 260 ? -4.942 28.950 -40.287 1.00 57.67 255 GLU X CA 1
ATOM 2169 C C . GLU A 1 260 ? -5.853 28.801 -39.069 1.00 57.67 255 GLU X C 1
ATOM 2170 O O . GLU A 1 260 ? -6.876 29.469 -38.984 1.00 57.66 255 GLU X O 1
ATOM 2176 N N . LEU A 1 261 ? -5.489 27.924 -38.134 1.00 57.63 256 LEU X N 1
ATOM 2177 C CA . LEU A 1 261 ? -6.222 27.828 -36.873 1.00 57.63 256 LEU X CA 1
ATOM 2178 C C . LEU A 1 261 ? -5.911 29.021 -35.960 1.00 57.58 256 LEU X C 1
ATOM 2179 O O . LEU A 1 261 ? -6.808 29.554 -35.301 1.00 57.53 256 LEU X O 1
ATOM 2184 N N . PHE A 1 262 ? -4.650 29.446 -35.949 1.00 57.50 257 PHE X N 1
ATOM 2185 C CA . PHE A 1 262 ? -4.180 30.464 -35.006 1.00 57.39 257 PHE X CA 1
ATOM 2186 C C . PHE A 1 262 ? -4.317 31.906 -35.491 1.00 57.41 257 PHE X C 1
ATOM 2187 O O . PHE A 1 262 ? -4.482 32.817 -34.679 1.00 57.49 257 PHE X O 1
ATOM 2195 N N . ASN A 1 263 ? -4.240 32.117 -36.802 1.00 57.44 258 ASN X N 1
ATOM 2196 C CA . ASN A 1 263 ? -4.595 33.414 -37.384 1.00 57.60 258 ASN X CA 1
ATOM 2197 C C . ASN A 1 263 ? -6.085 33.669 -37.201 1.00 57.98 258 ASN X C 1
ATOM 2198 O O . ASN A 1 263 ? -6.565 34.802 -37.350 1.00 57.95 258 ASN X O 1
ATOM 2203 N N . ASN A 1 264 ? -6.803 32.594 -36.876 1.00 58.26 259 ASN X N 1
ATOM 2204 C CA . ASN A 1 264 ? -8.239 32.638 -36.686 1.00 58.62 259 ASN X CA 1
ATOM 2205 C C . ASN A 1 264 ? -8.609 32.984 -35.246 1.00 58.94 259 ASN X C 1
ATOM 2206 O O . ASN A 1 264 ? -9.232 34.020 -34.996 1.00 59.04 259 ASN X O 1
ATOM 2211 N N . ILE A 1 265 ? -8.193 32.139 -34.304 1.00 59.13 260 ILE X N 1
ATOM 2212 C CA . ILE A 1 265 ? -8.606 32.272 -32.907 1.00 59.41 260 ILE X CA 1
ATOM 2213 C C . ILE A 1 265 ? -8.486 33.699 -32.371 1.00 59.65 260 ILE X C 1
ATOM 2214 O O . ILE A 1 265 ? -9.453 34.222 -31.811 1.00 59.76 260 ILE X O 1
ATOM 2219 N N . ARG A 1 266 ? -7.331 34.340 -32.570 1.00 59.86 261 ARG X N 1
ATOM 2220 C CA . ARG A 1 266 ? -7.101 35.683 -32.007 1.00 60.02 261 ARG X CA 1
ATOM 2221 C C . ARG A 1 266 ? -8.014 36.770 -32.575 1.00 60.11 261 ARG X C 1
ATOM 2222 O O . ARG A 1 266 ? -8.454 37.655 -31.839 1.00 60.16 261 ARG X O 1
ATOM 2230 N N . THR A 1 267 ? -8.290 36.696 -33.876 1.00 60.25 262 THR X N 1
ATOM 2231 C CA . THR A 1 267 ? -9.173 37.657 -34.545 1.00 60.27 262 THR X CA 1
ATOM 2232 C C . THR A 1 267 ? -9.986 36.956 -35.630 1.00 60.19 262 THR X C 1
ATOM 2233 O O . THR A 1 267 ? -9.416 36.355 -36.543 1.00 60.27 262 THR X O 1
ATOM 2237 N N . LYS A 1 268 ? -11.313 37.034 -35.506 1.00 60.03 263 LYS X N 1
ATOM 2238 C CA . LYS A 1 268 ? -12.270 36.298 -36.350 1.00 59.85 263 LYS X CA 1
ATOM 2239 C C . LYS A 1 268 ? -13.559 36.025 -35.573 1.00 59.61 263 LYS X C 1
ATOM 2240 O O . LYS A 1 268 ? -13.518 35.621 -34.401 1.00 59.56 263 LYS X O 1
ATOM 2246 N N . ASN A 1 269 ? -14.695 36.236 -36.233 1.00 59.20 264 ASN X N 1
ATOM 2247 C CA . ASN A 1 269 ? -15.995 35.996 -35.619 1.00 58.87 264 ASN X CA 1
ATOM 2248 C C . ASN A 1 269 ? -16.499 34.584 -35.874 1.00 58.81 264 ASN X C 1
ATOM 2249 O O . ASN A 1 269 ? -16.453 34.089 -37.001 1.00 58.83 264 ASN X O 1
ATOM 2254 N N . ILE A 1 270 ? -16.966 33.944 -34.807 1.00 58.69 265 ILE X N 1
ATOM 2255 C CA . ILE A 1 270 ? -17.481 32.579 -34.853 1.00 58.54 265 ILE X CA 1
ATOM 2256 C C . ILE A 1 270 ? -18.832 32.587 -35.565 1.00 58.23 265 ILE X C 1
ATOM 2257 O O . ILE A 1 270 ? -19.647 33.481 -35.331 1.00 58.21 265 ILE X O 1
ATOM 2262 N N . GLU A 1 271 ? -19.063 31.611 -36.443 1.00 57.91 266 GLU X N 1
ATOM 2263 C CA . GLU A 1 271 ? -20.336 31.531 -37.170 1.00 57.49 266 GLU X CA 1
ATOM 2264 C C . GLU A 1 271 ? -21.326 30.611 -36.461 1.00 57.21 266 GLU X C 1
ATOM 2265 O O . GLU A 1 271 ? -20.982 29.497 -36.061 1.00 57.23 266 GLU X O 1
ATOM 2271 N N . TYR A 1 272 ? -22.559 31.088 -36.333 1.00 56.79 267 TYR X N 1
ATOM 2272 C CA . TYR A 1 272 ? -23.586 30.404 -35.565 1.00 56.35 267 TYR X CA 1
ATOM 2273 C C . TYR A 1 272 ? -24.815 30.037 -36.408 1.00 56.09 267 TYR X C 1
ATOM 2274 O O . TYR A 1 272 ? -25.859 30.682 -36.292 1.00 55.98 267 TYR X O 1
ATOM 2283 N N . PRO A 1 273 ? -24.705 28.991 -37.253 1.00 55.85 268 PRO X N 1
ATOM 2284 C CA . PRO A 1 273 ? -25.873 28.569 -38.023 1.00 55.75 268 PRO X CA 1
ATOM 2285 C C . PRO A 1 273 ? -26.778 27.654 -37.191 1.00 55.73 268 PRO X C 1
ATOM 2286 O O . PRO A 1 273 ? -26.844 27.804 -35.966 1.00 55.90 268 PRO X O 1
ATOM 2290 N N . LEU A 1 274 ? -27.461 26.712 -37.836 1.00 55.51 269 LEU X N 1
ATOM 2291 C CA . LEU A 1 274 ? -28.380 25.842 -37.109 1.00 55.23 269 LEU X CA 1
ATOM 2292 C C . LEU A 1 274 ? -27.994 24.365 -37.136 1.00 55.11 269 LEU X C 1
ATOM 2293 O O . LEU A 1 274 ? -27.911 23.754 -38.200 1.00 55.09 269 LEU X O 1
ATOM 2298 N N . ASP A 1 275 ? -27.763 23.833 -35.931 1.00 54.86 270 ASP X N 1
ATOM 2299 C CA . ASP A 1 275 ? -27.258 22.476 -35.635 1.00 54.59 270 ASP X CA 1
ATOM 2300 C C . ASP A 1 275 ? -26.527 21.700 -36.733 1.00 54.58 270 ASP X C 1
ATOM 2301 O O . ASP A 1 275 ? -25.305 21.533 -36.663 1.00 54.44 270 ASP X O 1
ATOM 2306 N N . ARG A 1 276 ? -27.267 21.199 -37.719 1.00 54.63 271 ARG X N 1
ATOM 2307 C CA . ARG A 1 276 ? -26.632 20.605 -38.888 1.00 54.65 271 ARG X CA 1
ATOM 2308 C C . ARG A 1 276 ? -26.455 21.672 -39.955 1.00 54.81 271 ARG X C 1
ATOM 2309 O O . ARG A 1 276 ? -27.433 22.185 -40.488 1.00 55.17 271 ARG X O 1
ATOM 2317 N N . ASN A 1 277 ? -25.202 22.028 -40.218 1.00 55.09 272 ASN X N 1
ATOM 2318 C CA . ASN A 1 277 ? -24.828 22.913 -41.322 1.00 55.53 272 ASN X CA 1
ATOM 2319 C C . ASN A 1 277 ? -23.438 22.530 -41.794 1.00 55.74 272 ASN X C 1
ATOM 2320 O O . ASN A 1 277 ? -23.208 22.334 -42.982 1.00 55.72 272 ASN X O 1
ATOM 2325 N N . HIS A 1 278 ? -22.527 22.395 -40.834 1.00 56.26 273 HIS X N 1
ATOM 2326 C CA . HIS A 1 278 ? -21.170 21.925 -41.079 1.00 56.67 273 HIS X CA 1
ATOM 2327 C C . HIS A 1 278 ? -21.178 20.408 -41.247 1.00 57.12 273 HIS X C 1
ATOM 2328 O O . HIS A 1 278 ? -20.124 19.773 -41.497 1.00 57.26 273 HIS X O 1
ATOM 2335 N N . PHE A 1 279 ? -22.384 19.835 -41.138 1.00 57.73 274 PHE X N 1
ATOM 2336 C CA . PHE A 1 279 ? -22.526 18.397 -41.023 1.00 58.30 274 PHE X CA 1
ATOM 2337 C C . PHE A 1 279 ? -23.446 17.742 -42.056 1.00 58.69 274 PHE X C 1
ATOM 2338 O O . PHE A 1 279 ? -23.547 16.515 -42.099 1.00 58.66 274 PHE X O 1
ATOM 2346 N N . LEU A 1 280 ? -24.096 18.556 -42.888 1.00 59.43 275 LEU X N 1
ATOM 2347 C CA . LEU A 1 280 ? -25.023 18.061 -43.913 1.00 60.00 275 LEU X CA 1
ATOM 2348 C C . LEU A 1 280 ? -24.312 17.235 -44.987 1.00 60.53 275 LEU X C 1
ATOM 2349 O O . LEU A 1 280 ? -24.930 16.381 -45.627 1.00 60.60 275 LEU X O 1
ATOM 2354 N N . TYR A 1 281 ? -23.015 17.481 -45.165 1.00 61.18 276 TYR X N 1
ATOM 2355 C CA . TYR A 1 281 ? -22.241 16.854 -46.244 1.00 61.89 276 TYR X CA 1
ATOM 2356 C C . TYR A 1 281 ? -21.474 15.560 -45.909 1.00 62.14 276 TYR X C 1
ATOM 2357 O O . TYR A 1 281 ? -21.386 14.680 -46.772 1.00 62.36 276 TYR X O 1
ATOM 2366 N N . PRO A 1 282 ? -20.892 15.444 -44.691 1.00 62.21 277 PRO X N 1
ATOM 2367 C CA . PRO A 1 282 ? -20.403 14.127 -44.271 1.00 62.31 277 PRO X CA 1
ATOM 2368 C C . PRO A 1 282 ? -21.461 13.023 -44.422 1.00 62.47 277 PRO X C 1
ATOM 2369 O O . PRO A 1 282 ? -21.169 11.968 -44.999 1.00 62.40 277 PRO X O 1
ATOM 2373 N N . LEU A 1 283 ? -22.679 13.276 -43.929 1.00 62.58 278 LEU X N 1
ATOM 2374 C CA . LEU A 1 283 ? -23.814 12.342 -44.064 1.00 62.67 278 LEU X CA 1
ATOM 2375 C C . LEU A 1 283 ? -24.426 12.304 -45.481 1.00 62.70 278 LEU X C 1
ATOM 2376 O O . LEU A 1 283 ? -25.441 11.641 -45.707 1.00 62.77 278 LEU X O 1
ATOM 2381 N N . THR A 1 284 ? -23.783 12.992 -46.427 1.00 62.73 279 THR X N 1
ATOM 2382 C CA . THR A 1 284 ? -24.238 13.120 -47.829 1.00 62.77 279 THR X CA 1
ATOM 2383 C C . THR A 1 284 ? -25.713 13.520 -47.999 1.00 62.80 279 THR X C 1
ATOM 2384 O O . THR A 1 284 ? -26.263 14.272 -47.193 1.00 62.82 279 THR X O 1
ATOM 2388 N N . ASN A 1 293 ? -32.854 19.349 -33.130 1.00 46.45 288 ASN X N 1
ATOM 2389 C CA . ASN A 1 293 ? -33.063 19.646 -34.544 1.00 46.61 288 ASN X CA 1
ATOM 2390 C C . ASN A 1 293 ? -32.297 20.900 -34.966 1.00 46.47 288 ASN X C 1
ATOM 2391 O O . ASN A 1 293 ? -31.359 20.811 -35.759 1.00 46.49 288 ASN X O 1
ATOM 2396 N N . PHE A 1 294 ? -32.720 22.058 -34.447 1.00 46.30 289 PHE X N 1
ATOM 2397 C CA . PHE A 1 294 ? -31.967 23.323 -34.567 1.00 45.99 289 PHE X CA 1
ATOM 2398 C C . PHE A 1 294 ? -32.297 24.365 -33.479 1.00 45.54 289 PHE X C 1
ATOM 2399 O O . PHE A 1 294 ? -33.384 24.354 -32.903 1.00 45.65 289 PHE X O 1
ATOM 2407 N N . LEU A 1 295 ? -31.347 25.264 -33.225 1.00 44.89 290 LEU X N 1
ATOM 2408 C CA . LEU A 1 295 ? -31.319 26.120 -32.025 1.00 44.16 290 LEU X CA 1
ATOM 2409 C C . LEU A 1 295 ? -32.346 27.255 -31.970 1.00 43.88 290 LEU X C 1
ATOM 2410 O O . LEU A 1 295 ? -33.381 27.193 -32.625 1.00 44.07 290 LEU X O 1
ATOM 2415 N N . SER A 1 296 ? -32.040 28.276 -31.164 1.00 43.49 291 SER X N 1
ATOM 2416 C CA . SER A 1 296 ? -32.878 29.470 -30.979 1.00 42.97 291 SER X CA 1
ATOM 2417 C C . SER A 1 296 ? -32.063 30.609 -30.359 1.00 42.73 291 SER X C 1
ATOM 2418 O O . SER A 1 296 ? -31.292 30.378 -29.433 1.00 42.61 291 SER X O 1
ATOM 2421 N N . ASN A 1 297 ? -32.258 31.829 -30.865 1.00 42.56 292 ASN X N 1
ATOM 2422 C CA . ASN A 1 297 ? -31.550 33.046 -30.415 1.00 42.22 292 ASN X CA 1
ATOM 2423 C C . ASN A 1 297 ? -30.856 32.995 -29.052 1.00 42.05 292 ASN X C 1
ATOM 2424 O O . ASN A 1 297 ? -29.661 33.289 -28.951 1.00 41.91 292 ASN X O 1
ATOM 2429 N N . GLU A 1 298 ? -31.613 32.635 -28.014 1.00 41.83 293 GLU X N 1
ATOM 2430 C CA . GLU A 1 298 ? -31.105 32.586 -26.640 1.00 41.48 293 GLU X CA 1
ATOM 2431 C C . GLU A 1 298 ? -29.909 31.661 -26.462 1.00 41.33 293 GLU X C 1
ATOM 2432 O O . GLU A 1 298 ? -29.006 31.956 -25.676 1.00 41.62 293 GLU X O 1
ATOM 2438 N N . ASP A 1 299 ? -29.911 30.547 -27.191 1.00 41.00 294 ASP X N 1
ATOM 2439 C CA . ASP A 1 299 ? -28.857 29.534 -27.084 1.00 40.62 294 ASP X CA 1
ATOM 2440 C C . ASP A 1 299 ? -27.513 30.091 -27.519 1.00 40.77 294 ASP X C 1
ATOM 2441 O O . ASP A 1 299 ? -26.486 29.839 -26.883 1.00 41.20 294 ASP X O 1
ATOM 2446 N N . ILE A 1 300 ? -27.541 30.860 -28.600 1.00 40.63 295 ILE X N 1
ATOM 2447 C CA . ILE A 1 300 ? -26.351 31.479 -29.161 1.00 40.48 295 ILE X CA 1
ATOM 2448 C C . ILE A 1 300 ? -25.905 32.658 -28.293 1.00 40.46 295 ILE X C 1
ATOM 2449 O O . ILE A 1 300 ? -24.704 32.888 -28.130 1.00 40.45 295 ILE X O 1
ATOM 2454 N N . ASP A 1 301 ? -26.874 33.389 -27.736 1.00 40.39 296 ASP X N 1
ATOM 2455 C CA . ASP A 1 301 ? -26.600 34.449 -26.762 1.00 40.13 296 ASP X CA 1
ATOM 2456 C C . ASP A 1 301 ? -25.729 33.919 -25.628 1.00 39.88 296 ASP X C 1
ATOM 2457 O O . ASP A 1 301 ? -24.603 34.376 -25.442 1.00 39.78 296 ASP X O 1
ATOM 2462 N N . PHE A 1 302 ? -26.258 32.951 -24.885 1.00 39.56 297 PHE X N 1
ATOM 2463 C CA . PHE A 1 302 ? -25.550 32.347 -23.751 1.00 39.57 297 PHE X CA 1
ATOM 2464 C C . PHE A 1 302 ? -24.122 31.936 -24.115 1.00 39.66 297 PHE X C 1
ATOM 2465 O O . PHE A 1 302 ? -23.162 32.364 -23.461 1.00 39.83 297 PHE X O 1
ATOM 2473 N N . LEU A 1 303 ? -24.009 31.121 -25.168 1.00 39.35 298 LEU X N 1
ATOM 2474 C CA . LEU A 1 303 ? -22.737 3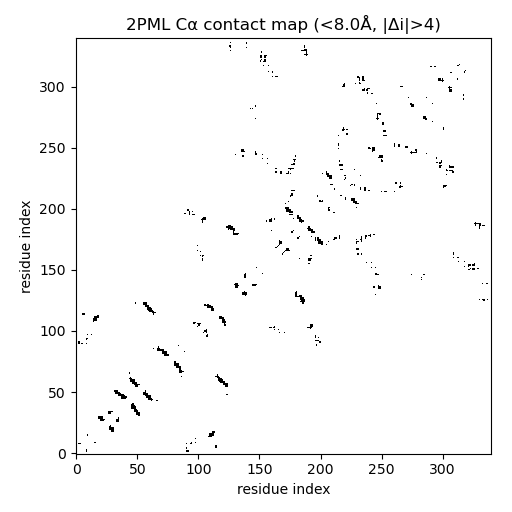0.629 -25.691 1.00 38.88 298 LEU X CA 1
ATOM 2475 C C . LEU A 1 303 ? -21.749 31.734 -26.064 1.00 39.10 298 LEU X C 1
ATOM 2476 O O . LEU A 1 303 ? -20.543 31.551 -25.924 1.00 39.30 298 LEU X O 1
ATOM 2481 N N . LYS A 1 304 ? -22.254 32.872 -26.537 1.00 39.32 299 LYS X N 1
ATOM 2482 C CA . LYS A 1 304 ? -21.394 33.996 -26.926 1.00 39.31 299 LYS X CA 1
ATOM 2483 C C . LYS A 1 304 ? -20.731 34.666 -25.720 1.00 39.64 299 LYS X C 1
ATOM 2484 O O . LYS A 1 304 ? -19.709 35.343 -25.866 1.00 39.95 299 LYS X O 1
ATOM 2490 N N . LEU A 1 305 ? -21.315 34.481 -24.536 1.00 39.73 300 LEU X N 1
ATOM 2491 C CA . LEU A 1 305 ? -20.759 35.027 -23.298 1.00 39.83 300 LEU X CA 1
ATOM 2492 C C . LEU A 1 305 ? -19.474 34.298 -22.897 1.00 39.87 300 LEU X C 1
ATOM 2493 O O . LEU A 1 305 ? -18.600 34.875 -22.245 1.00 39.81 300 LEU X O 1
ATOM 2498 N N . PHE A 1 306 ? -19.377 33.031 -23.301 1.00 39.81 301 PHE X N 1
ATOM 2499 C CA . PHE A 1 306 ? -18.199 32.194 -23.100 1.00 39.60 301 PHE X CA 1
ATOM 2500 C C . PHE A 1 306 ? -17.061 32.507 -24.060 1.00 39.89 301 PHE X C 1
ATOM 2501 O O . PHE A 1 306 ? -15.899 32.336 -23.721 1.00 40.03 301 PHE X O 1
ATOM 2509 N N . LEU A 1 307 ? -17.397 32.950 -25.267 1.00 40.14 302 LEU X N 1
ATOM 2510 C CA . LEU A 1 307 ? -16.401 33.112 -26.316 1.00 40.27 302 LEU X CA 1
ATOM 2511 C C . LEU A 1 307 ? -16.081 34.585 -26.660 1.00 40.35 302 LEU X C 1
ATOM 2512 O O . LEU A 1 307 ? -15.854 34.931 -27.825 1.00 39.74 302 LEU X O 1
ATOM 2517 N N . ARG A 1 308 ? -16.067 35.433 -25.629 1.00 40.72 303 ARG X N 1
ATOM 2518 C CA . ARG A 1 308 ? -15.498 36.778 -25.734 1.00 41.32 303 ARG X CA 1
ATOM 2519 C C . ARG A 1 308 ? -13.989 36.652 -25.843 1.00 41.51 303 ARG X C 1
ATOM 2520 O O . ARG A 1 308 ? -13.333 36.097 -24.957 1.00 41.82 303 ARG X O 1
ATOM 2528 N N . LYS A 1 309 ? -13.448 37.163 -26.941 1.00 41.74 304 LYS X N 1
ATOM 2529 C CA . LYS A 1 309 ? -12.035 37.019 -27.261 1.00 42.18 304 LYS X CA 1
ATOM 2530 C C . LYS A 1 309 ? -11.167 37.735 -26.226 1.00 42.26 304 LYS X C 1
ATOM 2531 O O . LYS A 1 309 ? -10.010 37.375 -26.020 1.00 42.44 304 LYS X O 1
ATOM 2537 N N . ASN A 1 310 ? -11.736 38.745 -25.577 1.00 42.34 305 ASN X N 1
ATOM 2538 C CA . ASN A 1 310 ? -11.067 39.417 -24.476 1.00 42.43 305 ASN X CA 1
ATOM 2539 C C . ASN A 1 310 ? -11.497 38.775 -23.164 1.00 42.32 305 ASN X C 1
ATOM 2540 O O . ASN A 1 310 ? -12.682 38.799 -22.832 1.00 42.48 305 ASN X O 1
ATOM 2545 N N . PRO A 1 311 ? -10.537 38.193 -22.420 1.00 42.37 306 PRO X N 1
ATOM 2546 C CA . PRO A 1 311 ? -10.809 37.387 -21.210 1.00 42.37 306 PRO X CA 1
ATOM 2547 C C . PRO A 1 311 ? -11.444 38.125 -20.016 1.00 42.55 306 PRO X C 1
ATOM 2548 O O . PRO A 1 311 ? -12.231 37.523 -19.277 1.00 42.85 306 PRO X O 1
ATOM 2552 N N . ALA A 1 312 ? -11.113 39.402 -19.831 1.00 42.45 307 ALA X N 1
ATOM 2553 C CA . ALA A 1 312 ? -11.668 40.192 -18.728 1.00 42.56 307 ALA X CA 1
ATOM 2554 C C . ALA A 1 312 ? -13.133 40.560 -18.987 1.00 42.56 307 ALA X C 1
ATOM 2555 O O . ALA A 1 312 ? -13.792 41.207 -18.159 1.00 42.48 307 ALA X O 1
ATOM 2557 N N . GLU A 1 313 ? -13.624 40.124 -20.144 1.00 42.34 308 GLU X N 1
ATOM 2558 C CA . GLU A 1 313 ? -14.930 40.495 -20.664 1.00 42.04 308 GLU X CA 1
ATOM 2559 C C . GLU A 1 313 ? -15.731 39.227 -20.910 1.00 41.53 308 GLU X C 1
ATOM 2560 O O . GLU A 1 313 ? -16.928 39.268 -21.187 1.00 41.35 308 GLU X O 1
ATOM 2566 N N . ARG A 1 314 ? -15.037 38.100 -20.814 1.00 41.21 309 ARG X N 1
ATOM 2567 C CA . ARG A 1 314 ? -15.627 36.774 -20.892 1.00 41.02 309 ARG X CA 1
ATOM 2568 C C . ARG A 1 314 ? -16.482 36.515 -19.648 1.00 41.17 309 ARG X C 1
ATOM 2569 O O . ARG A 1 314 ? -16.274 37.128 -18.602 1.00 41.24 309 ARG X O 1
ATOM 2577 N N . ILE A 1 315 ? -17.447 35.613 -19.762 1.00 41.36 310 ILE X N 1
ATOM 2578 C CA . ILE A 1 315 ? -18.337 35.318 -18.641 1.00 41.37 310 ILE X CA 1
ATOM 2579 C C . ILE A 1 315 ? -17.596 34.625 -17.495 1.00 41.60 310 ILE X C 1
ATOM 2580 O O . ILE A 1 315 ? -16.675 33.839 -17.725 1.00 41.54 310 ILE X O 1
ATOM 2585 N N . THR A 1 316 ? -17.999 34.965 -16.271 1.00 41.80 311 THR X N 1
ATOM 2586 C CA . THR A 1 316 ? -17.555 34.323 -15.042 1.00 42.05 311 THR X CA 1
ATOM 2587 C C . THR A 1 316 ? -18.258 32.968 -14.944 1.00 42.19 311 THR X C 1
ATOM 2588 O O . THR A 1 316 ? -19.193 32.712 -15.700 1.00 42.45 311 THR X O 1
ATOM 2592 N N . SER A 1 317 ? -17.810 32.091 -14.043 1.00 42.28 312 SER X N 1
ATOM 2593 C CA . SER A 1 317 ? -18.575 30.875 -13.753 1.00 42.10 312 SER X CA 1
ATOM 2594 C C . SER A 1 317 ? -19.772 31.228 -12.886 1.00 42.37 312 SER X C 1
ATOM 2595 O O . SER A 1 317 ? -20.831 30.614 -13.012 1.00 42.51 312 SER X O 1
ATOM 2598 N N . GLU A 1 318 ? -19.606 32.234 -12.025 1.00 42.64 313 GLU X N 1
ATOM 2599 C CA . GLU A 1 318 ? -20.689 32.703 -11.163 1.00 42.79 313 GLU X CA 1
ATOM 2600 C C . GLU A 1 318 ? -21.860 33.193 -12.009 1.00 42.38 313 GLU X C 1
ATOM 2601 O O . GLU A 1 318 ? -22.941 32.617 -11.944 1.00 42.28 313 GLU X O 1
ATOM 2607 N N . ASP A 1 319 ? -21.627 34.229 -12.818 1.00 42.18 314 ASP X N 1
ATOM 2608 C CA . ASP A 1 319 ? -22.636 34.772 -13.735 1.00 42.02 314 ASP X CA 1
ATOM 2609 C C . ASP A 1 319 ? -23.301 33.681 -14.586 1.00 42.24 314 ASP X C 1
ATOM 2610 O O . ASP A 1 319 ? -24.528 33.657 -14.730 1.00 42.20 314 ASP X O 1
ATOM 2615 N N . ALA A 1 320 ? -22.488 32.777 -15.136 1.00 42.33 315 ALA X N 1
ATOM 2616 C CA . ALA A 1 320 ? -22.988 31.646 -15.929 1.00 42.24 315 ALA X CA 1
ATOM 2617 C C . ALA A 1 320 ? -24.064 30.824 -15.204 1.00 42.19 315 ALA X C 1
ATOM 2618 O O . ALA A 1 320 ? -25.189 30.710 -15.693 1.00 42.16 315 ALA X O 1
ATOM 2620 N N . LEU A 1 321 ? -23.715 30.285 -14.037 1.00 42.23 316 LEU X N 1
ATOM 2621 C CA . LEU A 1 321 ? -24.612 29.461 -13.218 1.00 42.33 316 LEU X CA 1
ATOM 2622 C C . LEU A 1 321 ? -25.936 30.143 -12.876 1.00 42.65 316 LEU X C 1
ATOM 2623 O O . LEU A 1 321 ? -26.943 29.474 -12.624 1.00 42.87 316 LEU X O 1
ATOM 2628 N N . LYS A 1 322 ? -25.921 31.474 -12.858 1.00 42.75 317 LYS X N 1
ATOM 2629 C CA . LYS A 1 322 ? -27.079 32.270 -12.463 1.00 42.52 317 LYS X CA 1
ATOM 2630 C C . LYS A 1 322 ? -27.708 32.979 -13.664 1.00 42.12 317 LYS X C 1
ATOM 2631 O O . LYS A 1 322 ? -28.623 33.788 -13.514 1.00 42.07 317 LYS X O 1
ATOM 2637 N N . HIS A 1 323 ? -27.215 32.677 -14.858 1.00 41.76 318 HIS X N 1
ATOM 2638 C CA . HIS A 1 323 ? -27.799 33.232 -16.069 1.00 41.35 318 HIS X CA 1
ATOM 2639 C C . HIS A 1 323 ? -29.192 32.650 -16.308 1.00 41.17 318 HIS X C 1
ATOM 2640 O O . HIS A 1 323 ? -29.481 31.508 -15.920 1.00 41.23 318 HIS X O 1
ATOM 2647 N N . GLU A 1 324 ? -30.047 33.456 -16.932 1.00 40.81 319 GLU X N 1
ATOM 2648 C CA . GLU A 1 324 ? -31.399 33.053 -17.337 1.00 40.53 319 GLU X CA 1
ATOM 2649 C C . GLU A 1 324 ? -31.425 31.679 -18.044 1.00 40.09 319 GLU X C 1
ATOM 2650 O O . GLU A 1 324 ? -32.231 30.813 -17.708 1.00 39.85 319 GLU X O 1
ATOM 2656 N N . TRP A 1 325 ? -30.515 31.488 -18.995 1.00 39.71 320 TRP X N 1
ATOM 2657 C CA . TRP A 1 325 ? -30.479 30.292 -19.838 1.00 39.43 320 TRP X CA 1
ATOM 2658 C C . TRP A 1 325 ? -30.483 28.967 -19.068 1.00 39.17 320 TRP X C 1
ATOM 2659 O O . TRP A 1 325 ? -31.091 27.999 -19.523 1.00 39.42 320 TRP X O 1
ATOM 2670 N N . LEU A 1 326 ? -29.809 28.927 -17.917 1.00 38.64 321 LEU X N 1
ATOM 2671 C CA . LEU A 1 326 ? -29.765 27.723 -17.073 1.00 38.13 321 LEU X CA 1
ATOM 2672 C C . LEU A 1 326 ? -30.855 27.676 -16.003 1.00 37.91 321 LEU X C 1
ATOM 2673 O O . LEU A 1 326 ? -30.983 26.683 -15.288 1.00 37.68 321 LEU X O 1
ATOM 2678 N N . ALA A 1 327 ? -31.632 28.750 -15.892 1.00 37.89 322 ALA X N 1
ATOM 2679 C CA . ALA A 1 327 ? -32.622 28.884 -14.825 1.00 37.85 322 ALA X CA 1
ATOM 2680 C C . ALA A 1 327 ? -33.750 27.849 -14.917 1.00 37.93 322 ALA X C 1
ATOM 2681 O O . ALA A 1 327 ? -34.540 27.701 -13.981 1.00 37.94 322 ALA X O 1
ATOM 2683 N N . ASP A 1 328 ? -33.810 27.127 -16.037 1.00 37.87 323 ASP X N 1
ATOM 2684 C CA . ASP A 1 328 ? -34.809 26.076 -16.226 1.00 37.79 323 ASP X CA 1
ATOM 2685 C C . ASP A 1 328 ? -34.176 24.702 -16.463 1.00 37.67 323 ASP X C 1
ATOM 2686 O O . ASP A 1 328 ? -34.775 23.826 -17.093 1.00 37.93 323 ASP X O 1
ATOM 2691 N N . THR A 1 329 ? -32.967 24.517 -15.945 1.00 37.20 324 THR X N 1
ATOM 2692 C CA . THR A 1 329 ? -32.306 23.233 -16.021 1.00 37.00 324 THR X CA 1
ATOM 2693 C C . THR A 1 329 ? -33.084 22.178 -15.223 1.00 37.09 324 THR X C 1
ATOM 2694 O O . THR A 1 329 ? -33.302 22.325 -14.014 1.00 37.02 324 THR X O 1
ATOM 2698 N N . ASN A 1 330 ? -33.535 21.137 -15.919 1.00 36.89 325 ASN X N 1
ATOM 2699 C CA . ASN A 1 330 ? -34.168 20.015 -15.252 1.00 36.98 325 ASN X CA 1
ATOM 2700 C C . ASN A 1 330 ? -33.309 18.759 -15.327 1.00 37.20 325 ASN X C 1
ATOM 2701 O O . ASN A 1 330 ? -33.191 18.118 -16.375 1.00 37.33 325 ASN X O 1
ATOM 2706 N N . ILE A 1 331 ? -32.733 18.412 -14.182 1.00 37.22 326 ILE X N 1
ATOM 2707 C CA . ILE A 1 331 ? -31.789 17.300 -14.062 1.00 37.33 326 ILE X CA 1
ATOM 2708 C C . ILE A 1 331 ? -32.394 15.979 -14.558 1.00 37.14 326 ILE X C 1
ATOM 2709 O O . ILE A 1 331 ? -31.672 15.072 -14.942 1.00 36.96 326 ILE X O 1
ATOM 2714 N N . GLU A 1 332 ? -33.720 15.902 -14.578 1.00 37.25 327 GLU X N 1
ATOM 2715 C CA . GLU A 1 332 ? -34.420 14.706 -15.033 1.00 37.43 327 GLU X CA 1
ATOM 2716 C C . GLU A 1 332 ? -34.247 14.452 -16.536 1.00 37.41 327 GLU X C 1
ATOM 2717 O O . GLU A 1 332 ? -34.316 13.304 -16.977 1.00 37.22 327 GLU X O 1
ATOM 2723 N N . ASP A 1 333 ? -34.026 15.521 -17.309 1.00 37.34 328 ASP X N 1
ATOM 2724 C CA . ASP A 1 333 ? -33.749 15.402 -18.740 1.00 37.39 328 ASP X CA 1
ATOM 2725 C C . ASP A 1 333 ? -32.454 14.641 -18.966 1.00 37.24 328 ASP X C 1
ATOM 2726 O O . ASP A 1 333 ? -32.381 13.801 -19.856 1.00 36.96 328 ASP X O 1
ATOM 2731 N N . LEU A 1 334 ? -31.441 14.946 -18.156 1.00 37.39 329 LEU X N 1
ATOM 2732 C CA . LEU A 1 334 ? -30.146 14.269 -18.229 1.00 37.74 329 LEU X CA 1
ATOM 2733 C C . LEU A 1 334 ? -30.227 12.820 -17.748 1.00 38.11 329 LEU X C 1
ATOM 2734 O O . LEU A 1 334 ? -29.684 11.919 -18.390 1.00 38.44 329 LEU X O 1
ATOM 2739 N N . ARG A 1 335 ? -30.915 12.599 -16.631 1.00 38.44 330 ARG X N 1
ATOM 2740 C CA . ARG A 1 335 ? -31.078 11.257 -16.082 1.00 38.56 330 ARG X CA 1
ATOM 2741 C C . ARG A 1 335 ? -31.780 10.345 -17.073 1.00 38.30 330 ARG X C 1
ATOM 2742 O O . ARG A 1 335 ? -31.384 9.198 -17.240 1.00 38.48 330 ARG X O 1
ATOM 2750 N N . GLU A 1 336 ? -32.818 10.858 -17.727 1.00 38.11 331 GLU X N 1
ATOM 2751 C CA . GLU A 1 336 ? -33.544 10.093 -18.748 1.00 37.98 331 GLU X CA 1
ATOM 2752 C C . GLU A 1 336 ? -32.690 9.842 -19.995 1.00 37.71 331 GLU X C 1
ATOM 2753 O O . GLU A 1 336 ? -32.701 8.734 -20.549 1.00 37.21 331 GLU X O 1
ATOM 2759 N N . PHE A 1 337 ? -31.953 10.877 -20.410 1.00 37.60 332 PHE X N 1
ATOM 2760 C CA . PHE A 1 337 ? -31.048 10.815 -21.552 1.00 37.54 332 PHE X CA 1
ATOM 2761 C C . PHE A 1 337 ? -29.948 9.791 -21.315 1.00 37.85 332 PHE X C 1
ATOM 2762 O O . PHE A 1 337 ? -29.696 8.927 -22.159 1.00 38.16 332 PHE X O 1
ATOM 2770 N N . SER A 1 338 ? -29.309 9.888 -20.158 1.00 38.06 333 SER X N 1
ATOM 2771 C CA . SER A 1 338 ? -28.232 8.980 -19.785 1.00 38.70 333 SER X CA 1
ATOM 2772 C C . SER A 1 338 ? -28.678 7.519 -19.681 1.00 38.76 333 SER X C 1
ATOM 2773 O O . SER A 1 338 ? -27.908 6.612 -20.001 1.00 38.63 333 SER X O 1
ATOM 2776 N N . LYS A 1 339 ? -29.918 7.310 -19.234 1.00 39.07 334 LYS X N 1
ATOM 2777 C CA . LYS A 1 339 ? -30.495 5.982 -19.079 1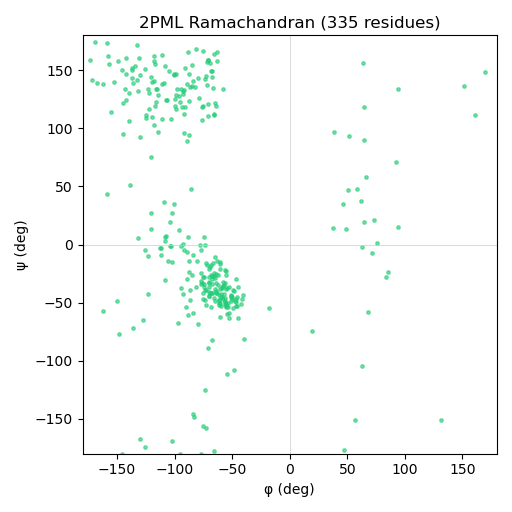.00 39.21 334 LYS X CA 1
ATOM 2778 C C . LYS A 1 339 ? -30.709 5.316 -20.441 1.00 39.43 334 LYS X C 1
ATOM 2779 O O . LYS A 1 339 ? -30.441 4.111 -20.612 1.00 39.42 334 LYS X O 1
ATOM 2785 N N . GLU A 1 340 ? -31.194 6.097 -21.405 1.00 39.41 335 GLU X N 1
ATOM 2786 C CA . GLU A 1 340 ? -31.518 5.555 -22.720 1.00 39.44 335 GLU X CA 1
ATOM 2787 C C . GLU A 1 340 ? -30.246 5.341 -23.523 1.00 39.73 335 GLU X C 1
ATOM 2788 O O . GLU A 1 340 ? -30.147 4.390 -24.302 1.00 39.51 335 GLU X O 1
ATOM 2794 N N . LEU A 1 341 ? -29.273 6.226 -23.310 1.00 40.03 336 LEU X N 1
ATOM 2795 C CA . LEU A 1 341 ? -27.967 6.117 -23.942 1.00 40.59 336 LEU X CA 1
ATOM 2796 C C . LEU A 1 341 ? -27.273 4.821 -23.532 1.00 41.26 336 LEU X C 1
ATOM 2797 O O . LEU A 1 341 ? -26.768 4.082 -24.379 1.00 40.97 336 LEU X O 1
ATOM 2802 N N . TYR A 1 342 ? -27.272 4.551 -22.230 1.00 42.33 337 TYR X N 1
ATOM 2803 C CA . TYR A 1 342 ? -26.681 3.336 -21.683 1.00 43.41 337 TYR X CA 1
ATOM 2804 C C . TYR A 1 342 ? -27.337 2.086 -22.267 1.00 44.13 337 TYR X C 1
ATOM 2805 O O . TYR A 1 342 ? -26.661 1.089 -22.527 1.00 43.92 337 TYR X O 1
ATOM 2814 N N . LYS A 1 343 ? -28.650 2.160 -22.479 1.00 45.30 338 LYS X N 1
ATOM 2815 C CA . LYS A 1 343 ? -29.409 1.075 -23.110 1.00 46.53 338 LYS X CA 1
ATOM 2816 C C . LYS A 1 343 ? -29.067 0.888 -24.586 1.00 47.35 338 LYS X C 1
ATOM 2817 O O . LYS A 1 343 ? -29.231 -0.206 -25.123 1.00 47.61 338 LYS X O 1
ATOM 2823 N N . LYS A 1 344 ? -28.602 1.955 -25.233 1.00 48.67 339 LYS X N 1
ATOM 2824 C CA . LYS A 1 344 ? -28.195 1.901 -26.641 1.00 49.94 339 LYS X CA 1
ATOM 2825 C C . LYS A 1 344 ? -26.748 1.417 -26.801 1.00 51.54 339 LYS X C 1
ATOM 2826 O O . LYS A 1 344 ? -26.390 0.867 -27.840 1.00 51.80 339 LYS X O 1
ATOM 2832 N N . ARG A 1 345 ? -25.921 1.629 -25.777 1.00 53.47 340 ARG X N 1
ATOM 2833 C CA . ARG A 1 345 ? -24.579 1.043 -25.723 1.00 55.45 340 ARG X CA 1
ATOM 2834 C C . ARG A 1 345 ? -24.752 -0.427 -25.325 1.00 56.78 340 ARG X C 1
ATOM 2835 O O . ARG A 1 345 ? -25.886 -0.869 -25.126 1.00 56.76 340 ARG X O 1
ATOM 2843 N N . LYS A 1 346 ? -23.652 -1.177 -25.210 1.00 58.85 341 LYS X N 1
ATOM 2844 C CA . LYS A 1 346 ? -23.682 -2.644 -24.947 1.00 61.02 341 LYS X CA 1
ATOM 2845 C C . LYS A 1 346 ? -24.829 -3.377 -25.681 1.00 62.26 341 LYS X C 1
ATOM 2846 O O . LYS A 1 346 ? -25.186 -4.523 -25.366 1.00 62.66 341 LYS X O 1
ATOM 2852 N N . LYS A 1 347 ? -25.405 -2.654 -26.637 1.00 63.58 342 LYS X N 1
ATOM 2853 C CA . LYS A 1 347 ? -26.240 -3.184 -27.691 1.00 64.68 342 LYS X CA 1
ATOM 2854 C C . LYS A 1 347 ? -25.367 -3.183 -28.956 1.00 65.54 342 LYS X C 1
ATOM 2855 O O . LYS A 1 347 ? -25.818 -3.602 -30.030 1.00 65.62 342 LYS X O 1
ATOM 2861 N N . LEU A 1 348 ? -24.126 -2.692 -28.817 1.00 66.35 343 LEU X N 1
ATOM 2862 C CA . LEU A 1 348 ? -23.105 -2.783 -29.869 1.00 67.14 343 LEU X CA 1
ATOM 2863 C C . LEU A 1 348 ? -21.832 -3.508 -29.414 1.00 67.50 343 LEU X C 1
ATOM 2864 O O . LEU A 1 348 ? -21.883 -4.440 -28.604 1.00 68.10 343 LEU X O 1
#

Solvent-accessible surface area: 18256 Å² total; per-residue (Å²): 101,138,57,35,56,4,119,84,26,1,78,151,37,114,67,60,60,184,12,70,117,64,84,133,165,189,52,141,42,9,20,89,17,86,40,58,137,69,66,87,115,25,192,52,43,48,41,10,5,0,54,64,114,137,135,87,13,13,0,15,34,4,38,63,50,75,7,67,125,105,154,58,181,59,119,33,147,123,132,153,104,31,130,55,13,68,20,55,24,5,34,50,12,0,58,2,8,35,42,3,132,33,126,65,0,14,37,16,94,0,0,0,6,69,98,45,48,0,9,0,1,21,54,41,7,33,0,61,7,2,1,30,91,64,135,38,16,32,6,46,50,100,114,181,24,76,30,5,57,42,95,5,2,19,6,1,0,75,14,1,0,33,0,0,32,11,0,16,118,126,54,60,0,0,0,9,14,0,40,2,66,8,2,30,2,7,84,79,9,144,5,20,0,7,53,5,21,51,3,25,76,10,97,130,134,79,1,122,34,69,56,25,36,117,30,13,17,1,9,11,26,56,67,155,124,79,43,22,55,0,28,31,6,1,0,4,7,0,0,0,0,0,4,0,1,0,0,0,17,9,11,23,3,84,121,157,58,60,108,108,0,55,74,24,2,122,83,94,122,31,115,36,21,80,8,95,66,47,9,103,144,69,74,145,165,127,14,62,122,108,6,23,76,0,0,100,44,0,6,84,98,84,35,98,107,7,16,55,17,107,82,0,46,156,55,134,13,5,85,100,20,79,90,86,47,5,122,113,38,0,118,84,8,64,94,126,44,137,173,148